Protein AF-A0A2P8WJI7-F1 (afdb_monomer_lite)

Radius of gyration: 17.78 Å; chains: 1; bounding box: 46×36×54 Å

pLDDT: mean 94.57, std 5.52, range [52.78, 98.75]

Secondary structure (DSSP, 8-state):
-----EEEE-TTHHHHHHHHHHH-SPPTT-HHHHHHHHHHHHHH-----HHHHHHHTT-EEESS--GGGTS-TT------TTGGGSEEES-GGG-B--HHHHHHHHHHHHTTSEEEEEEE-SSHHHHHHHHHHHHHH-TT-EEEEEEEGGGSPPS---HHHHHHHHTT----PPPPS--SEEEEEEEEEEE-SS-EEEEEE-S-TTSTBTTEEEE-HHHHHHHHH-TTSSS--EEEEEEEGGGHHHHHHHHHHTT-EE-----SSPPPPP-

Structure (mmCIF, N/CA/C/O backbone):
data_AF-A0A2P8WJI7-F1
#
_entry.id   AF-A0A2P8WJI7-F1
#
loop_
_atom_site.group_PDB
_atom_site.id
_atom_site.type_symbol
_atom_site.label_atom_id
_atom_site.label_alt_id
_atom_site.label_comp_id
_atom_site.label_asym_id
_atom_site.label_entity_id
_atom_site.label_seq_id
_atom_site.pdbx_PDB_ins_code
_atom_site.Cartn_x
_atom_site.Cartn_y
_atom_site.Cartn_z
_atom_site.occupancy
_atom_site.B_iso_or_equiv
_atom_site.auth_seq_id
_atom_site.auth_comp_id
_atom_site.auth_asym_id
_atom_site.auth_atom_id
_atom_site.pdbx_PDB_model_num
ATOM 1 N N . MET A 1 1 ? -21.604 1.132 28.513 1.00 60.41 1 MET A N 1
ATOM 2 C CA . MET A 1 1 ? -21.199 0.282 27.368 1.00 60.41 1 MET A CA 1
ATOM 3 C C . MET A 1 1 ? -20.195 -0.745 27.864 1.00 60.41 1 MET A C 1
ATOM 5 O O . MET A 1 1 ? -19.400 -0.395 28.726 1.00 60.41 1 MET A O 1
ATOM 9 N N . LYS A 1 2 ? -20.256 -1.997 27.393 1.00 72.31 2 LYS A N 1
ATOM 10 C CA . LYS A 1 2 ? -19.237 -3.006 27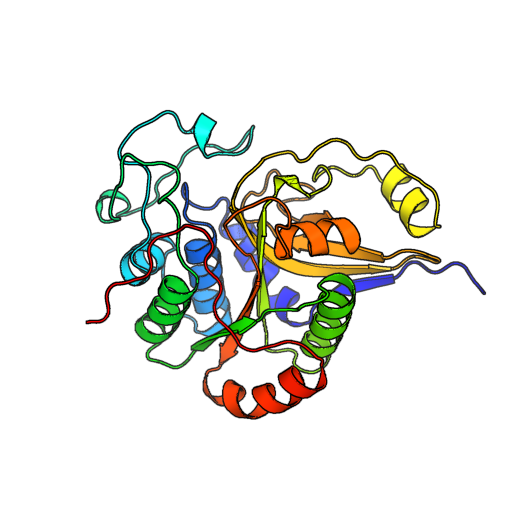.728 1.00 72.31 2 LYS A CA 1
ATOM 11 C C . LYS A 1 2 ? -17.963 -2.705 26.924 1.00 72.31 2 LYS A C 1
ATOM 13 O O . LYS A 1 2 ? -18.108 -2.389 25.744 1.00 72.31 2 LYS A O 1
ATOM 18 N N . PRO A 1 3 ? -16.758 -2.782 27.518 1.00 76.50 3 PRO A N 1
ATOM 19 C CA . PRO A 1 3 ? -15.529 -2.705 26.739 1.00 76.50 3 PRO A CA 1
ATOM 20 C C . PRO A 1 3 ? -15.528 -3.843 25.714 1.00 76.50 3 PRO A C 1
ATOM 22 O O . PRO A 1 3 ? -15.797 -4.994 26.060 1.00 76.50 3 PRO A O 1
ATOM 25 N N . SER A 1 4 ? -15.270 -3.507 24.454 1.00 86.56 4 SER A N 1
ATOM 26 C CA . SER A 1 4 ? -15.179 -4.457 23.348 1.00 86.56 4 SER A CA 1
ATOM 27 C C . SER A 1 4 ? -13.889 -4.217 22.580 1.00 86.56 4 SER A C 1
ATOM 29 O O . SER A 1 4 ? -13.512 -3.070 22.343 1.00 86.56 4 SER A O 1
ATOM 31 N N . LEU A 1 5 ? -13.245 -5.309 22.186 1.00 92.44 5 LEU A N 1
ATOM 32 C CA . LEU A 1 5 ? -12.146 -5.325 21.235 1.00 92.44 5 LEU A CA 1
ATOM 33 C C . LEU A 1 5 ? -12.626 -6.127 20.026 1.00 92.44 5 LEU A C 1
ATOM 35 O O . LEU A 1 5 ? -13.033 -7.277 20.191 1.00 92.44 5 LEU A O 1
ATOM 39 N N . ALA A 1 6 ? -12.611 -5.519 18.845 1.00 94.75 6 ALA A N 1
ATOM 40 C CA . ALA A 1 6 ? -12.999 -6.170 17.599 1.00 94.75 6 ALA A CA 1
ATOM 41 C C . ALA A 1 6 ? -11.830 -6.132 16.615 1.00 94.75 6 ALA A C 1
ATOM 43 O O . ALA A 1 6 ? -11.237 -5.077 16.396 1.00 94.75 6 ALA A O 1
ATOM 44 N N . LEU A 1 7 ? -11.502 -7.283 16.038 1.00 93.75 7 LEU A N 1
ATOM 45 C CA . LEU A 1 7 ? -10.558 -7.397 14.934 1.00 93.75 7 LEU A CA 1
ATOM 46 C C . LEU A 1 7 ? -11.358 -7.748 13.684 1.00 93.75 7 LEU A C 1
ATOM 48 O O . LEU A 1 7 ? -11.902 -8.846 13.595 1.00 93.75 7 LEU A O 1
ATOM 52 N N . ASP A 1 8 ? -11.390 -6.823 12.732 1.00 95.12 8 ASP A N 1
ATOM 53 C CA . ASP A 1 8 ? -12.011 -7.030 11.430 1.00 95.12 8 ASP A CA 1
ATOM 54 C C . ASP A 1 8 ? -10.908 -7.082 10.366 1.00 95.12 8 ASP A C 1
ATOM 56 O O . ASP A 1 8 ? -10.003 -6.244 10.357 1.00 95.12 8 ASP A O 1
ATOM 60 N N . TYR A 1 9 ? -10.991 -8.018 9.426 1.00 94.44 9 TYR A N 1
ATOM 61 C CA . TYR A 1 9 ? -10.151 -8.032 8.227 1.00 94.44 9 TYR A CA 1
ATOM 62 C C . TYR A 1 9 ? -11.005 -7.831 6.979 1.00 94.44 9 TYR A C 1
ATOM 64 O O . TYR A 1 9 ? -12.222 -8.027 6.995 1.00 94.44 9 TYR A O 1
ATOM 72 N N . LEU A 1 10 ? -10.372 -7.375 5.899 1.00 94.25 10 LEU A N 1
ATOM 73 C CA . LEU A 1 10 ? -11.052 -7.245 4.618 1.00 94.25 10 LEU A CA 1
ATOM 74 C C . LEU A 1 10 ? -11.197 -8.627 3.956 1.00 94.25 10 LEU A C 1
ATOM 76 O O . LEU A 1 10 ? -10.257 -9.422 4.026 1.00 94.25 10 LEU A O 1
ATOM 80 N N . PRO A 1 11 ? -12.336 -8.924 3.295 1.00 89.94 11 PRO A N 1
ATOM 81 C CA . PRO A 1 11 ? -12.649 -10.276 2.812 1.00 89.94 11 PRO A CA 1
ATOM 82 C C . PRO A 1 11 ? -11.581 -10.904 1.908 1.00 89.94 11 PRO A C 1
ATOM 84 O O . PRO A 1 11 ? -11.332 -12.103 1.958 1.00 89.94 11 PRO A O 1
ATOM 87 N N . PHE A 1 12 ? -10.900 -10.086 1.106 1.00 89.88 12 PHE A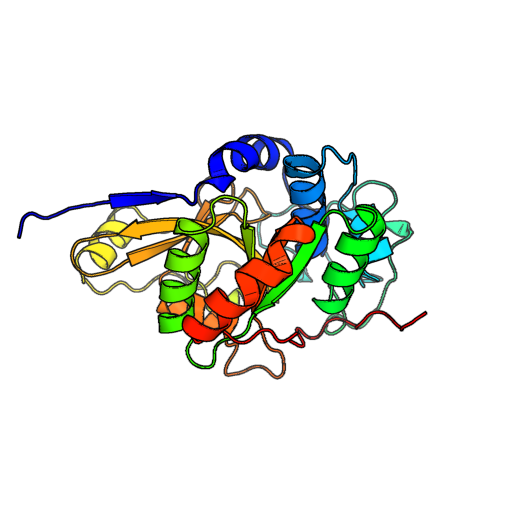 N 1
ATOM 88 C CA . PHE A 1 12 ? -9.865 -10.532 0.177 1.00 89.88 12 PHE A CA 1
ATOM 89 C C . PHE A 1 12 ? -8.634 -11.152 0.874 1.00 89.88 12 PHE A C 1
ATOM 91 O O . PHE A 1 12 ? -7.823 -11.826 0.229 1.00 89.88 12 PHE A O 1
ATOM 98 N N . LEU A 1 13 ? -8.440 -10.881 2.173 1.00 91.19 13 LEU A N 1
ATOM 99 C CA . LEU A 1 13 ? -7.219 -11.235 2.893 1.00 91.19 13 LEU A CA 1
ATOM 100 C C . LEU A 1 13 ? -7.039 -12.752 3.011 1.00 91.19 13 LEU A C 1
ATOM 102 O O . LEU A 1 13 ? -5.904 -13.223 2.974 1.00 91.19 13 LEU A O 1
ATOM 106 N N . GLU A 1 14 ? -8.131 -13.517 3.087 1.00 87.12 14 GLU A N 1
ATOM 107 C CA . GLU A 1 14 ? -8.097 -14.982 3.201 1.00 87.12 14 GLU A CA 1
ATOM 108 C C . GLU A 1 14 ? -7.331 -15.634 2.042 1.00 87.12 14 GLU A C 1
ATOM 110 O O . GLU A 1 14 ? -6.492 -16.512 2.252 1.00 87.12 14 GLU A O 1
ATOM 115 N N . SER A 1 15 ? -7.556 -15.147 0.821 1.00 86.69 15 SER A N 1
ATOM 116 C CA . SER A 1 15 ? -6.879 -15.633 -0.385 1.00 86.69 15 SER A CA 1
ATOM 117 C C . SER A 1 15 ? -5.436 -15.138 -0.488 1.00 86.69 15 SER A C 1
ATOM 119 O O . SER A 1 15 ? -4.574 -15.816 -1.051 1.00 86.69 15 SER A O 1
ATOM 121 N N . LEU A 1 16 ? -5.155 -13.945 0.041 1.00 91.56 16 LEU A N 1
ATOM 122 C CA . LEU A 1 16 ? -3.882 -13.262 -0.166 1.00 91.56 16 LEU A CA 1
ATOM 123 C C . LEU A 1 16 ? -2.822 -13.627 0.878 1.00 91.56 16 LEU A C 1
ATOM 125 O O . LEU A 1 16 ? -1.645 -13.744 0.538 1.00 91.56 16 LEU A O 1
ATOM 129 N N . LEU A 1 17 ? -3.218 -13.841 2.134 1.00 91.12 17 LEU A N 1
ATOM 130 C CA . LEU A 1 17 ? -2.287 -14.045 3.245 1.00 91.12 17 LEU A CA 1
ATOM 131 C C . LEU A 1 17 ? -1.359 -15.262 3.047 1.00 91.12 17 LEU A C 1
ATOM 133 O O . LEU A 1 17 ? -0.151 -15.113 3.245 1.00 91.12 17 LEU A O 1
ATOM 137 N N . PRO A 1 18 ? -1.833 -16.440 2.581 1.00 91.12 18 PRO A N 1
ATOM 138 C CA . PRO A 1 18 ? -0.942 -17.571 2.326 1.00 91.12 18 PRO A CA 1
ATOM 139 C C . PRO A 1 18 ? 0.048 -17.302 1.185 1.00 91.12 18 PRO A C 1
ATOM 141 O O . PRO A 1 18 ? 1.163 -17.823 1.203 1.00 91.12 18 PRO A O 1
ATOM 144 N N . LEU A 1 19 ? -0.354 -16.521 0.176 1.00 91.69 19 LEU A N 1
ATOM 145 C CA . LEU A 1 19 ? 0.516 -16.143 -0.939 1.00 91.69 19 LEU A CA 1
ATOM 146 C C . LEU A 1 19 ? 1.593 -15.165 -0.480 1.00 91.69 19 LEU A C 1
ATOM 148 O O . LEU A 1 19 ? 2.761 -15.368 -0.802 1.00 91.69 19 LEU A O 1
ATOM 152 N N . HIS A 1 20 ? 1.211 -14.161 0.309 1.00 93.81 20 HIS A N 1
ATOM 153 C CA . HIS A 1 20 ? 2.133 -13.197 0.901 1.00 93.81 20 HIS A CA 1
ATOM 154 C C . HIS A 1 20 ? 3.172 -13.880 1.795 1.00 93.81 20 HIS A C 1
ATOM 156 O O . HIS A 1 20 ? 4.370 -13.708 1.575 1.00 93.81 20 HIS A O 1
ATOM 162 N N . ALA A 1 21 ? 2.731 -14.759 2.698 1.00 91.75 21 ALA A N 1
ATOM 163 C CA . ALA A 1 21 ? 3.621 -15.493 3.595 1.00 91.75 21 ALA A CA 1
ATOM 164 C C . ALA A 1 21 ? 4.665 -16.350 2.852 1.00 91.75 21 ALA A C 1
ATOM 166 O O . ALA A 1 21 ? 5.779 -16.523 3.341 1.00 91.75 21 ALA A O 1
ATOM 167 N N . ARG A 1 22 ? 4.327 -16.880 1.666 1.00 92.31 22 ARG A N 1
ATOM 168 C CA . ARG A 1 22 ? 5.253 -17.661 0.825 1.00 92.31 22 ARG A CA 1
ATOM 169 C C . ARG A 1 22 ? 6.122 -16.810 -0.096 1.00 92.31 22 ARG A C 1
ATOM 171 O O . ARG A 1 22 ? 7.193 -17.263 -0.486 1.00 92.31 22 ARG A O 1
ATOM 178 N N . ALA A 1 23 ? 5.647 -15.633 -0.499 1.00 90.31 23 ALA A N 1
ATOM 179 C CA . ALA A 1 23 ? 6.335 -14.780 -1.463 1.00 90.31 23 ALA A CA 1
ATOM 180 C C . ALA A 1 23 ? 7.618 -14.157 -0.889 1.00 90.31 23 ALA A C 1
ATOM 182 O O . ALA A 1 23 ? 8.552 -13.907 -1.647 1.00 90.31 23 ALA A O 1
ATOM 183 N N . GLY A 1 24 ? 7.685 -13.984 0.435 1.00 91.25 24 GLY A N 1
ATOM 184 C CA . GLY A 1 24 ? 8.861 -13.462 1.120 1.00 91.25 24 GLY A CA 1
ATOM 185 C C . GLY A 1 24 ? 9.013 -11.951 0.954 1.00 91.25 24 GLY A C 1
ATOM 186 O O . GLY A 1 24 ? 8.029 -11.220 0.887 1.00 91.25 24 GLY A O 1
ATOM 187 N N . GLN A 1 25 ? 10.257 -11.480 0.948 1.00 94.81 25 GLN A N 1
ATOM 188 C CA . GLN A 1 25 ? 10.564 -10.063 0.775 1.00 94.81 25 GLN A CA 1
ATOM 189 C C . GLN A 1 25 ? 10.406 -9.643 -0.697 1.00 94.81 25 GLN A C 1
ATOM 191 O O . GLN A 1 25 ? 10.656 -10.427 -1.615 1.00 94.81 25 GLN A O 1
ATOM 196 N N . GLN A 1 26 ? 10.003 -8.393 -0.929 1.00 95.25 26 GLN A N 1
ATOM 197 C CA . GLN A 1 26 ? 10.100 -7.780 -2.254 1.00 95.25 26 GLN A CA 1
ATOM 198 C C . GLN A 1 26 ? 11.550 -7.614 -2.728 1.00 95.25 26 GLN A C 1
ATOM 200 O O . GLN A 1 26 ? 12.420 -7.315 -1.903 1.00 95.25 26 GLN A O 1
ATOM 205 N N . PRO A 1 27 ? 11.799 -7.674 -4.051 1.00 96.44 27 PRO A N 1
ATOM 206 C CA . PRO A 1 27 ? 13.042 -7.161 -4.602 1.00 96.44 27 PRO A CA 1
ATOM 207 C C . PRO A 1 27 ? 13.206 -5.665 -4.330 1.00 96.44 27 PRO A C 1
ATOM 209 O O . PRO A 1 27 ? 12.217 -4.934 -4.198 1.00 96.44 27 PRO A O 1
ATOM 212 N N . ASP A 1 28 ? 14.457 -5.225 -4.261 1.00 95.56 28 ASP A N 1
ATOM 213 C CA . ASP A 1 28 ? 14.826 -3.841 -3.969 1.00 95.56 28 ASP A CA 1
ATOM 214 C C . ASP A 1 28 ? 14.045 -2.856 -4.857 1.00 95.56 28 ASP A C 1
ATOM 216 O O . ASP A 1 28 ? 13.968 -3.023 -6.069 1.00 95.56 28 ASP A O 1
ATOM 220 N N . ASN A 1 29 ? 13.469 -1.809 -4.256 1.00 95.44 29 ASN A N 1
ATOM 221 C CA . ASN A 1 29 ? 12.722 -0.741 -4.945 1.00 95.44 29 ASN A CA 1
ATOM 222 C C . ASN A 1 29 ? 11.436 -1.170 -5.692 1.00 95.44 29 ASN A C 1
ATOM 224 O O . ASN A 1 29 ? 10.851 -0.352 -6.402 1.00 95.44 29 ASN A O 1
ATOM 228 N N . LEU A 1 30 ? 10.942 -2.407 -5.521 1.00 97.56 30 LEU A N 1
ATOM 229 C CA . LEU A 1 30 ? 9.803 -2.939 -6.289 1.00 97.56 30 LEU A CA 1
ATOM 230 C C . LEU A 1 30 ? 8.491 -3.107 -5.492 1.00 97.56 30 LEU A C 1
ATOM 232 O O . LEU A 1 30 ? 7.742 -4.042 -5.762 1.00 97.56 30 LEU A O 1
ATOM 236 N N . CYS A 1 31 ? 8.144 -2.218 -4.554 1.00 97.69 31 CYS A N 1
ATOM 237 C CA . CYS A 1 31 ? 6.938 -2.389 -3.716 1.00 97.69 31 CYS A CA 1
ATOM 238 C C . CYS A 1 31 ? 5.605 -2.382 -4.456 1.00 97.69 31 CYS A C 1
ATOM 240 O O . CYS A 1 31 ? 4.787 -3.286 -4.267 1.00 97.69 31 CYS A O 1
ATOM 242 N N . GLY A 1 32 ? 5.390 -1.412 -5.342 1.00 98.19 32 GLY A N 1
ATOM 243 C CA . GLY A 1 32 ? 4.219 -1.392 -6.220 1.00 98.19 32 GLY A CA 1
ATOM 244 C C . GLY A 1 32 ? 4.158 -2.630 -7.127 1.00 98.19 32 GLY A C 1
ATOM 245 O O . GLY A 1 32 ? 3.168 -3.369 -7.078 1.00 98.19 32 GLY A O 1
ATOM 246 N N . PRO A 1 33 ? 5.223 -2.914 -7.906 1.00 98.56 33 PRO A N 1
ATOM 247 C CA . PRO A 1 33 ? 5.276 -4.089 -8.771 1.00 98.56 33 PRO A CA 1
ATOM 248 C C . PRO A 1 33 ? 5.097 -5.425 -8.039 1.00 98.56 33 PRO A C 1
ATOM 250 O O . PRO A 1 33 ? 4.420 -6.320 -8.546 1.00 98.56 33 PRO A O 1
ATOM 253 N N . TYR A 1 34 ? 5.646 -5.560 -6.829 1.00 98.06 34 TYR A N 1
ATOM 254 C CA . TYR A 1 34 ? 5.481 -6.739 -5.979 1.00 98.06 34 TYR A CA 1
ATOM 255 C C . TYR A 1 34 ? 4.013 -6.989 -5.630 1.00 98.06 34 TYR A C 1
ATOM 257 O O . TYR A 1 34 ? 3.522 -8.109 -5.810 1.00 98.06 34 TYR A O 1
ATOM 265 N N . TRP A 1 35 ? 3.292 -5.952 -5.188 1.00 98.38 35 TRP A N 1
ATOM 266 C CA . TRP A 1 35 ? 1.870 -6.073 -4.877 1.00 98.38 35 TRP A CA 1
ATOM 267 C C . TRP A 1 35 ? 1.037 -6.412 -6.106 1.00 98.38 35 TRP A C 1
ATOM 269 O O . TRP A 1 35 ? 0.244 -7.349 -6.055 1.00 98.38 35 TRP A O 1
ATOM 279 N N . VAL A 1 36 ? 1.249 -5.726 -7.229 1.00 98.44 36 VAL A N 1
ATOM 280 C CA . VAL A 1 36 ? 0.525 -6.023 -8.475 1.00 98.44 36 VAL A CA 1
ATOM 281 C C . VAL A 1 36 ? 0.788 -7.459 -8.936 1.00 98.44 36 VAL A C 1
ATOM 283 O O . VAL A 1 36 ? -0.160 -8.184 -9.231 1.00 98.44 36 VAL A O 1
ATOM 286 N N . ALA A 1 37 ? 2.040 -7.927 -8.913 1.00 97.75 37 ALA A N 1
ATOM 287 C CA . ALA A 1 37 ? 2.369 -9.312 -9.250 1.00 97.75 37 ALA A CA 1
ATOM 288 C C . ALA A 1 37 ? 1.687 -10.320 -8.310 1.00 97.75 37 ALA A C 1
ATOM 290 O O . ALA A 1 37 ? 1.282 -11.407 -8.726 1.00 97.75 37 ALA A O 1
ATOM 291 N N . MET A 1 38 ? 1.563 -9.995 -7.021 1.00 96.88 38 MET A N 1
ATOM 292 C CA . MET A 1 38 ? 0.850 -10.834 -6.058 1.00 96.88 38 MET A CA 1
ATOM 293 C C . MET A 1 38 ? -0.655 -10.878 -6.331 1.00 96.88 38 MET A C 1
ATOM 295 O O . MET A 1 38 ? -1.241 -11.956 -6.294 1.00 96.88 38 MET A O 1
ATOM 299 N N . LEU A 1 39 ? -1.269 -9.739 -6.649 1.00 97.44 39 LEU A N 1
ATOM 300 C CA . LEU A 1 39 ? -2.700 -9.648 -6.932 1.00 97.44 39 LEU A CA 1
ATOM 301 C C . LEU A 1 39 ? -3.068 -10.341 -8.247 1.00 97.44 39 LEU A C 1
ATOM 303 O O . LEU A 1 39 ? -4.034 -11.099 -8.288 1.00 97.44 39 LEU A O 1
ATOM 307 N N . LEU A 1 40 ? -2.260 -10.179 -9.295 1.00 97.00 40 LEU A N 1
ATOM 308 C CA . LEU A 1 40 ? -2.447 -10.892 -10.561 1.00 97.00 40 LEU A CA 1
ATOM 309 C C . LEU A 1 40 ? -2.291 -12.414 -10.403 1.00 97.00 40 LEU A C 1
ATOM 311 O O . LEU A 1 40 ? -3.037 -13.172 -11.024 1.00 97.00 40 LEU A O 1
ATOM 315 N N . ARG A 1 41 ? -1.392 -12.875 -9.523 1.00 95.06 41 ARG A N 1
ATOM 316 C CA . ARG A 1 41 ? -1.304 -14.295 -9.139 1.00 95.06 41 ARG A CA 1
ATOM 317 C C . ARG A 1 41 ? -2.541 -14.757 -8.373 1.00 95.06 41 ARG A C 1
ATOM 319 O O . ARG A 1 41 ? -3.108 -15.790 -8.712 1.00 95.06 41 ARG A O 1
ATOM 326 N N . ALA A 1 42 ? -2.948 -14.001 -7.355 1.00 94.31 42 ALA A N 1
ATOM 327 C CA . ALA A 1 42 ? -4.037 -14.370 -6.455 1.00 94.31 42 ALA A CA 1
ATOM 328 C C . ALA A 1 42 ? -5.402 -14.419 -7.155 1.00 94.31 42 ALA A C 1
ATOM 330 O O . ALA A 1 42 ? -6.174 -15.343 -6.919 1.00 94.31 42 ALA A O 1
ATOM 331 N N . TYR A 1 43 ? -5.686 -13.440 -8.016 1.00 94.50 43 TYR A N 1
ATOM 332 C CA . TYR A 1 43 ? -7.006 -13.259 -8.625 1.00 94.50 43 TYR A CA 1
ATOM 333 C C . TYR A 1 43 ? -7.059 -13.654 -10.098 1.00 94.50 43 TYR A C 1
ATOM 335 O O . TYR A 1 43 ? -8.101 -14.098 -10.569 1.00 94.50 43 TYR A O 1
ATOM 343 N N . GLY A 1 44 ? -5.952 -13.509 -10.829 1.00 92.81 44 GLY A N 1
ATOM 344 C CA . GLY A 1 44 ? -5.882 -13.843 -12.253 1.00 92.81 44 GLY A CA 1
ATOM 345 C C . GLY A 1 44 ? -5.262 -15.206 -12.555 1.00 92.81 44 GLY A C 1
ATOM 346 O O . GLY A 1 44 ? -5.275 -15.628 -13.708 1.00 92.81 44 GLY A O 1
ATOM 347 N N . GLY A 1 45 ? -4.669 -15.883 -11.563 1.00 93.56 45 GLY A N 1
ATOM 348 C CA . GLY A 1 45 ? -3.889 -17.103 -11.796 1.00 93.56 45 GLY A CA 1
ATOM 349 C C . GLY A 1 45 ? -2.666 -16.880 -12.697 1.00 93.56 45 GLY A C 1
ATOM 350 O O . GLY A 1 45 ? -2.129 -17.834 -13.259 1.00 93.56 45 GLY A O 1
ATOM 351 N N . LEU A 1 46 ? -2.232 -15.626 -12.866 1.00 94.50 46 LEU A N 1
ATOM 352 C CA . LEU A 1 46 ? -1.153 -15.254 -13.776 1.00 94.50 46 LEU A CA 1
ATOM 353 C C . LEU A 1 46 ? 0.196 -15.455 -13.094 1.00 94.50 46 LEU A C 1
ATOM 355 O O . LEU A 1 46 ? 0.451 -14.861 -12.052 1.00 94.50 46 LEU A O 1
ATOM 359 N N . SER A 1 47 ? 1.092 -16.238 -13.692 1.00 93.06 47 SER A N 1
ATOM 360 C CA . SER A 1 47 ? 2.452 -16.429 -13.178 1.00 93.06 47 SER A CA 1
ATOM 361 C C . SER A 1 47 ? 3.368 -15.270 -13.585 1.00 93.06 47 SER A C 1
ATOM 363 O O . SER A 1 47 ? 4.249 -15.447 -14.419 1.00 93.06 47 SER A O 1
ATOM 365 N N . VAL A 1 48 ? 3.142 -14.093 -12.997 1.00 95.06 48 VAL A N 1
ATOM 366 C CA . VAL A 1 48 ? 3.953 -12.884 -13.211 1.00 95.06 48 VAL A CA 1
ATOM 367 C C . VAL A 1 48 ? 4.833 -12.577 -11.997 1.00 95.06 48 VAL A C 1
ATOM 369 O O . VAL A 1 48 ? 4.411 -12.712 -10.844 1.00 95.06 48 VAL A O 1
ATOM 372 N N . SER A 1 49 ? 6.070 -12.163 -12.249 1.00 96.00 49 SER A N 1
ATOM 373 C CA . SER A 1 49 ? 7.030 -11.714 -11.239 1.00 96.00 49 SER A CA 1
ATOM 374 C C . SER A 1 49 ? 6.959 -10.202 -11.003 1.00 96.00 49 SER A C 1
ATOM 376 O O . SER A 1 49 ? 6.479 -9.440 -11.842 1.00 96.00 49 SER A O 1
ATOM 378 N N . ALA A 1 50 ? 7.485 -9.744 -9.862 1.00 97.50 50 ALA A N 1
ATOM 379 C CA . ALA A 1 50 ? 7.600 -8.313 -9.567 1.00 97.50 50 ALA A CA 1
ATOM 380 C C . ALA A 1 50 ? 8.472 -7.576 -10.600 1.00 97.50 50 ALA A C 1
ATOM 382 O O . ALA A 1 50 ? 8.181 -6.435 -10.935 1.00 97.50 50 ALA A O 1
ATOM 383 N N . VAL A 1 51 ? 9.506 -8.236 -11.136 1.00 97.75 51 VAL A N 1
ATOM 384 C CA . VAL A 1 51 ? 10.389 -7.665 -12.165 1.00 97.75 51 VAL A CA 1
ATOM 385 C C . VAL A 1 51 ? 9.658 -7.503 -13.498 1.00 97.75 51 VAL A C 1
ATOM 387 O O . VAL A 1 51 ? 9.784 -6.463 -14.134 1.00 97.75 51 VAL A O 1
ATOM 390 N N . GLU A 1 52 ? 8.838 -8.474 -13.910 1.00 97.75 52 GLU A N 1
ATOM 391 C CA . GLU A 1 52 ? 8.021 -8.340 -15.127 1.00 97.75 52 GLU A CA 1
ATOM 392 C C . GLU A 1 52 ? 7.017 -7.191 -15.017 1.00 97.75 52 GLU A C 1
ATOM 394 O O . GLU A 1 52 ? 6.854 -6.424 -15.966 1.00 97.75 52 GLU A O 1
ATOM 399 N N . VAL A 1 53 ? 6.390 -7.028 -13.846 1.00 98.31 53 VAL A N 1
ATOM 400 C CA . VAL A 1 53 ? 5.533 -5.866 -13.584 1.00 98.31 53 VAL A CA 1
ATOM 401 C C . VAL A 1 53 ? 6.340 -4.572 -13.615 1.00 98.31 53 VAL A C 1
ATOM 403 O O . VAL A 1 53 ? 5.881 -3.602 -14.206 1.00 98.31 53 VAL A O 1
ATOM 406 N N . ALA A 1 54 ? 7.538 -4.552 -13.032 1.00 98.25 54 ALA A N 1
ATOM 407 C CA . ALA A 1 54 ? 8.386 -3.366 -12.997 1.00 98.25 54 ALA A CA 1
ATOM 408 C C . ALA A 1 54 ? 8.800 -2.906 -14.404 1.00 98.25 54 ALA A C 1
ATOM 410 O O . ALA A 1 54 ? 8.715 -1.724 -14.723 1.00 98.25 54 ALA A O 1
ATOM 411 N N . ILE A 1 55 ? 9.167 -3.848 -15.278 1.00 97.50 55 ILE A N 1
ATOM 412 C CA . ILE A 1 55 ? 9.468 -3.566 -16.688 1.00 97.50 55 ILE A CA 1
ATOM 413 C C . ILE A 1 55 ? 8.231 -2.994 -17.392 1.00 97.50 55 ILE A C 1
ATOM 415 O O . ILE A 1 55 ? 8.325 -1.969 -18.060 1.00 97.50 55 ILE A O 1
ATOM 419 N N . ALA A 1 56 ? 7.063 -3.622 -17.223 1.00 97.25 56 ALA A N 1
ATOM 420 C CA . ALA A 1 56 ? 5.819 -3.157 -17.840 1.00 97.25 56 ALA A CA 1
ATOM 421 C C . ALA A 1 56 ? 5.339 -1.799 -17.294 1.00 97.25 56 ALA A C 1
ATOM 423 O O . ALA A 1 56 ? 4.636 -1.071 -17.991 1.00 97.25 56 ALA A O 1
ATOM 424 N N . ALA A 1 57 ? 5.713 -1.464 -16.057 1.00 97.75 57 ALA A N 1
ATOM 425 C CA . ALA A 1 57 ? 5.366 -0.215 -15.390 1.00 97.75 57 ALA A CA 1
ATOM 426 C C . ALA A 1 57 ? 6.387 0.906 -15.627 1.00 97.75 57 ALA A C 1
ATOM 428 O O . ALA A 1 57 ? 6.209 1.997 -15.089 1.00 97.75 57 ALA A O 1
ATOM 429 N N . SER A 1 58 ? 7.453 0.646 -16.394 1.00 96.88 58 SER A N 1
ATOM 430 C CA . SER A 1 58 ? 8.584 1.566 -16.562 1.00 96.88 58 SER A CA 1
ATOM 431 C C . SER A 1 58 ? 9.195 2.008 -15.225 1.00 96.88 58 SER A C 1
ATOM 433 O O . SER A 1 58 ? 9.576 3.165 -15.057 1.00 96.88 58 SER A O 1
ATOM 435 N N . THR A 1 59 ? 9.274 1.089 -14.257 1.00 97.38 59 THR A N 1
ATOM 436 C CA . THR A 1 59 ? 9.919 1.323 -12.961 1.00 97.38 59 THR A CA 1
ATOM 437 C C . THR A 1 59 ? 11.367 1.765 -13.150 1.00 97.38 59 THR A C 1
ATOM 439 O O . THR A 1 59 ? 12.082 1.239 -14.006 1.00 97.38 59 THR A O 1
ATOM 442 N N . MET A 1 60 ? 11.807 2.689 -12.298 1.00 96.62 60 MET A N 1
ATOM 443 C CA . MET A 1 60 ? 13.187 3.148 -12.236 1.00 96.62 60 MET A CA 1
ATOM 444 C C . MET A 1 60 ? 13.862 2.642 -10.959 1.00 96.62 60 MET A C 1
ATOM 446 O O . MET A 1 60 ? 13.311 2.781 -9.865 1.00 96.62 60 MET A O 1
ATOM 450 N N . VAL A 1 61 ? 15.055 2.060 -11.077 1.00 95.81 61 VAL A N 1
ATOM 451 C CA . VAL A 1 61 ? 15.834 1.552 -9.932 1.00 95.81 61 VAL A CA 1
ATOM 452 C C . VAL A 1 61 ? 17.209 2.224 -9.853 1.00 95.81 61 VAL A C 1
ATOM 454 O O . VAL A 1 61 ? 17.673 2.771 -10.856 1.00 95.81 61 VAL A O 1
ATOM 457 N N . PRO A 1 62 ? 17.876 2.233 -8.682 1.00 93.19 62 PRO A N 1
ATOM 458 C CA . PRO A 1 62 ? 19.194 2.843 -8.571 1.00 93.19 62 PRO A CA 1
ATOM 459 C C . PRO A 1 62 ? 20.166 2.197 -9.560 1.00 93.19 62 PRO A C 1
ATOM 461 O O . PRO A 1 62 ? 20.255 0.969 -9.636 1.00 93.19 62 PRO A O 1
ATOM 464 N N . ARG A 1 63 ? 20.927 3.016 -10.293 1.00 88.31 63 ARG A N 1
ATOM 465 C CA . ARG A 1 63 ? 22.034 2.514 -11.125 1.00 88.31 63 ARG A CA 1
ATOM 466 C C . ARG A 1 63 ? 23.147 1.901 -10.278 1.00 88.31 63 ARG A C 1
ATOM 468 O O . ARG A 1 63 ? 23.714 0.874 -10.634 1.00 88.31 63 ARG A O 1
ATOM 475 N N . GLU A 1 64 ? 23.470 2.571 -9.182 1.00 86.25 64 GLU A N 1
ATOM 476 C CA . GLU A 1 64 ? 24.526 2.213 -8.246 1.00 86.25 64 GLU A CA 1
ATOM 477 C C . GLU A 1 64 ? 24.189 2.759 -6.853 1.00 86.25 64 GLU A C 1
ATOM 479 O O . GLU A 1 64 ? 23.277 3.570 -6.694 1.00 86.25 64 GLU A O 1
ATOM 484 N N . GLY A 1 65 ? 24.919 2.304 -5.836 1.00 85.00 65 GLY A N 1
ATOM 485 C CA . GLY A 1 65 ? 24.779 2.785 -4.464 1.00 85.00 65 GLY A CA 1
ATOM 486 C C . GLY A 1 65 ? 24.759 1.662 -3.435 1.00 85.00 65 GLY A C 1
ATOM 487 O O . GLY A 1 65 ? 24.845 0.478 -3.761 1.00 85.00 65 GLY A O 1
ATOM 488 N N . ASN A 1 66 ? 24.672 2.048 -2.165 1.00 87.25 66 ASN A N 1
ATOM 489 C CA . ASN A 1 66 ? 24.582 1.107 -1.058 1.00 87.25 66 ASN A CA 1
ATOM 490 C C . ASN A 1 66 ? 23.103 0.813 -0.754 1.00 87.25 66 ASN A C 1
ATOM 492 O O . ASN A 1 66 ? 22.391 1.761 -0.422 1.00 87.25 66 ASN A O 1
ATOM 496 N N . PRO A 1 67 ? 22.654 -0.459 -0.760 1.00 89.19 67 PRO A N 1
ATOM 497 C CA . PRO A 1 67 ? 21.278 -0.815 -0.425 1.00 89.19 67 PRO A CA 1
ATOM 498 C C . PRO A 1 67 ? 20.760 -0.276 0.905 1.00 89.19 67 PRO A C 1
ATOM 500 O O . PRO A 1 67 ? 19.568 -0.034 1.039 1.00 89.19 67 PRO A O 1
ATOM 503 N N . VAL A 1 68 ? 21.641 0.009 1.866 1.00 87.62 68 VAL A N 1
ATOM 504 C CA . VAL A 1 68 ? 21.279 0.683 3.125 1.00 87.62 68 VAL A CA 1
ATOM 505 C C . VAL A 1 68 ? 20.599 2.048 2.899 1.00 87.62 68 VAL A C 1
ATOM 507 O O . VAL A 1 68 ? 19.877 2.515 3.773 1.00 87.62 68 VAL A O 1
ATOM 510 N N . ALA A 1 69 ? 20.787 2.687 1.740 1.00 87.00 69 ALA A N 1
ATOM 511 C CA . ALA A 1 69 ? 20.149 3.959 1.399 1.00 87.00 69 ALA A CA 1
ATOM 512 C C . ALA A 1 69 ? 18.663 3.830 1.004 1.00 87.00 69 ALA A C 1
ATOM 514 O O . ALA A 1 69 ? 17.919 4.795 1.151 1.00 87.00 69 ALA A O 1
ATOM 515 N N . TRP A 1 70 ? 18.218 2.664 0.522 1.00 89.69 70 TRP A N 1
ATOM 516 C CA . TRP A 1 70 ? 16.842 2.437 0.038 1.00 89.69 70 TRP A CA 1
ATOM 517 C C . TRP A 1 70 ? 16.182 1.183 0.617 1.00 89.69 70 TRP A C 1
ATOM 519 O O . TRP A 1 70 ? 15.090 0.807 0.197 1.00 89.69 70 TRP A O 1
ATOM 529 N N . LEU A 1 71 ? 16.828 0.507 1.560 1.00 93.38 71 LEU A N 1
ATOM 530 C CA . LEU A 1 71 ? 16.251 -0.614 2.285 1.00 93.38 71 LEU A CA 1
ATOM 531 C C . LEU A 1 71 ? 16.042 -0.231 3.747 1.00 93.38 71 LEU A C 1
ATOM 533 O O . LEU A 1 71 ? 16.885 0.453 4.334 1.00 93.38 71 LEU A O 1
ATOM 537 N N . PRO A 1 72 ? 14.951 -0.697 4.370 1.00 93.94 72 PRO A N 1
ATOM 538 C CA . PRO A 1 72 ? 14.803 -0.569 5.808 1.00 93.94 72 PRO A CA 1
ATOM 539 C C . PRO A 1 72 ? 15.866 -1.391 6.547 1.00 93.94 72 PRO A C 1
ATOM 541 O O . PRO A 1 72 ? 16.393 -2.389 6.041 1.00 93.94 72 PRO A O 1
ATOM 544 N N . LEU A 1 73 ? 16.173 -0.982 7.779 1.00 91.06 73 LEU A N 1
ATOM 545 C CA . LEU A 1 73 ? 17.147 -1.675 8.615 1.00 91.06 73 LEU A CA 1
ATOM 546 C C . LEU A 1 73 ? 16.726 -3.137 8.839 1.00 91.06 73 LEU A C 1
ATOM 548 O O . LEU A 1 73 ? 15.643 -3.410 9.342 1.00 91.06 73 LEU A O 1
ATOM 552 N N . GLY A 1 74 ? 17.610 -4.078 8.502 1.00 90.25 74 GLY A N 1
ATOM 553 C CA . GLY A 1 74 ? 17.361 -5.516 8.650 1.00 90.25 74 GLY A CA 1
ATOM 554 C C . GLY A 1 74 ? 16.846 -6.208 7.383 1.00 90.25 74 GLY A C 1
ATOM 555 O O . GLY A 1 74 ? 16.913 -7.438 7.312 1.00 90.25 74 GLY A O 1
ATOM 556 N N . ALA A 1 75 ? 16.420 -5.461 6.357 1.00 94.12 75 ALA A N 1
ATOM 557 C CA . ALA A 1 75 ? 16.182 -6.034 5.035 1.00 94.12 75 ALA A CA 1
ATOM 558 C C . ALA A 1 75 ? 17.495 -6.472 4.376 1.00 94.12 75 ALA A C 1
ATOM 560 O O . ALA A 1 75 ? 18.562 -5.887 4.581 1.00 94.12 75 ALA A O 1
ATOM 561 N N . ARG A 1 76 ? 17.409 -7.523 3.559 1.00 92.38 76 ARG A N 1
ATOM 562 C CA . ARG A 1 76 ? 18.533 -7.999 2.748 1.00 92.38 76 ARG A CA 1
ATOM 563 C C . ARG A 1 76 ? 18.301 -7.587 1.311 1.00 92.38 76 ARG A C 1
ATOM 565 O O . ARG A 1 76 ? 17.223 -7.847 0.788 1.00 92.38 76 ARG A O 1
ATOM 572 N N . SER A 1 77 ? 19.311 -7.000 0.681 1.00 93.88 77 SER A N 1
ATOM 573 C CA . SER A 1 77 ? 19.222 -6.680 -0.740 1.00 93.88 77 SER A CA 1
ATOM 574 C C . SER A 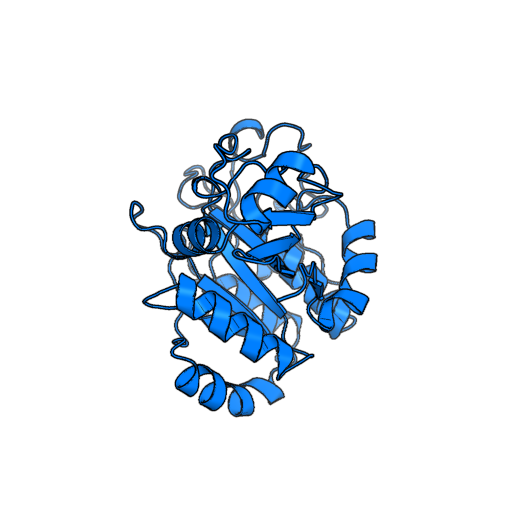1 77 ? 19.006 -7.947 -1.556 1.00 93.88 77 SER A C 1
ATOM 576 O O . SER A 1 77 ? 19.716 -8.943 -1.373 1.00 93.88 77 SER A O 1
ATOM 578 N N . HIS A 1 78 ? 18.020 -7.916 -2.445 1.00 92.50 78 HIS A N 1
ATOM 579 C CA . HIS A 1 78 ? 17.873 -8.919 -3.483 1.00 92.50 78 HIS A CA 1
ATOM 580 C C . HIS A 1 78 ? 17.198 -8.328 -4.716 1.00 92.50 78 HIS A C 1
ATOM 582 O O . HIS A 1 78 ? 16.208 -7.610 -4.641 1.00 92.50 78 HIS A O 1
ATOM 588 N N . LEU A 1 79 ? 17.719 -8.687 -5.884 1.00 88.88 79 LEU A N 1
ATOM 589 C CA . LEU A 1 79 ? 17.281 -8.106 -7.151 1.00 88.88 79 LEU A CA 1
ATOM 590 C C . LEU A 1 79 ? 16.245 -9.004 -7.857 1.00 88.88 79 LEU A C 1
ATOM 592 O O . LEU A 1 79 ? 15.380 -8.537 -8.580 1.00 88.88 79 LEU A O 1
ATOM 596 N N . GLY A 1 80 ? 16.219 -10.305 -7.565 1.00 84.88 80 GLY A N 1
ATOM 597 C CA . GLY A 1 80 ? 15.341 -11.243 -8.271 1.00 84.88 80 GLY A CA 1
ATOM 598 C C . GLY A 1 80 ? 15.764 -11.475 -9.735 1.00 84.88 80 GLY A C 1
ATOM 599 O O . GLY A 1 80 ? 16.743 -10.893 -10.206 1.00 84.88 80 GLY A O 1
ATOM 600 N N . PRO A 1 81 ? 15.085 -12.380 -10.461 1.00 85.50 81 PRO A N 1
ATOM 601 C CA . PRO A 1 81 ? 15.455 -12.720 -11.836 1.00 85.50 81 PRO A CA 1
ATOM 602 C C . PRO A 1 81 ? 15.200 -11.565 -12.810 1.00 85.50 81 PRO A C 1
ATOM 604 O O . PRO A 1 81 ? 14.153 -10.932 -12.733 1.00 85.50 81 PRO A O 1
ATOM 607 N N . HIS A 1 82 ? 16.110 -11.356 -13.767 1.00 91.12 82 HIS A N 1
ATOM 608 C CA . HIS A 1 82 ? 15.989 -10.368 -14.854 1.00 91.12 82 HIS A CA 1
ATOM 609 C C . HIS A 1 82 ? 15.939 -8.893 -14.426 1.00 91.12 82 HIS A C 1
ATOM 611 O O . HIS A 1 82 ? 15.539 -8.034 -15.212 1.00 91.12 82 HIS A O 1
ATOM 617 N N . TYR A 1 83 ? 16.326 -8.588 -13.188 1.00 93.81 83 TYR A N 1
ATOM 618 C CA . TYR A 1 83 ? 16.321 -7.224 -12.655 1.00 93.81 83 TYR A CA 1
ATOM 619 C C . TYR A 1 83 ? 17.223 -6.265 -13.440 1.00 93.81 83 TYR A C 1
ATOM 621 O O . TYR A 1 83 ? 16.939 -5.077 -13.528 1.00 93.81 83 TYR A O 1
ATOM 629 N N . ASP A 1 84 ? 18.269 -6.791 -14.077 1.00 93.81 84 ASP A N 1
ATOM 630 C CA . ASP A 1 84 ? 19.170 -6.076 -14.986 1.00 93.81 84 ASP A CA 1
ATOM 631 C C . ASP A 1 84 ? 18.462 -5.447 -16.200 1.00 93.81 84 ASP A C 1
ATOM 633 O O . ASP A 1 84 ? 19.031 -4.589 -16.871 1.00 93.81 84 ASP A O 1
ATOM 637 N N . ARG A 1 85 ? 17.212 -5.843 -16.475 1.00 95.44 85 ARG A N 1
ATOM 638 C CA . ARG A 1 85 ? 16.379 -5.288 -17.550 1.00 95.44 85 ARG A CA 1
ATOM 639 C C . ARG A 1 85 ? 15.525 -4.096 -17.114 1.00 95.44 85 ARG A C 1
ATOM 641 O O . ARG A 1 85 ? 14.846 -3.522 -17.964 1.00 95.44 85 ARG A O 1
ATOM 648 N N . ILE A 1 86 ? 15.502 -3.757 -15.824 1.00 96.31 86 ILE A N 1
ATOM 649 C CA . ILE A 1 86 ? 14.780 -2.587 -15.319 1.00 96.31 86 ILE A CA 1
ATOM 650 C C . ILE A 1 86 ? 15.618 -1.333 -15.591 1.00 96.31 86 ILE A C 1
ATOM 652 O O . ILE A 1 86 ? 16.839 -1.338 -15.429 1.00 96.31 86 ILE A O 1
ATOM 656 N N . SER A 1 87 ? 14.960 -0.254 -16.015 1.00 95.25 87 SER A N 1
ATOM 657 C CA . SER A 1 87 ? 15.608 1.037 -16.251 1.00 95.25 87 SER A CA 1
ATOM 658 C C . SER A 1 87 ? 16.283 1.561 -14.983 1.00 95.25 87 SER A C 1
ATOM 660 O O . SER A 1 87 ? 15.762 1.402 -13.878 1.00 95.25 87 SER A O 1
ATOM 662 N N . THR A 1 88 ? 17.440 2.208 -15.147 1.00 95.12 88 THR A N 1
ATOM 663 C CA . THR A 1 88 ? 18.215 2.748 -14.024 1.00 95.12 88 THR A CA 1
ATOM 664 C C . THR A 1 88 ? 18.410 4.256 -14.107 1.00 95.12 88 THR A C 1
ATOM 666 O O . THR A 1 88 ? 18.690 4.789 -15.185 1.00 95.12 88 THR A O 1
ATOM 669 N N . ASP A 1 89 ? 18.361 4.925 -12.955 1.00 92.69 89 ASP A N 1
ATOM 670 C CA . ASP A 1 89 ? 18.673 6.351 -12.810 1.00 92.69 89 ASP A CA 1
ATOM 671 C C . ASP A 1 89 ? 19.647 6.552 -11.629 1.00 92.69 89 ASP A C 1
ATOM 673 O O . ASP A 1 89 ? 19.534 5.851 -10.615 1.00 92.69 89 ASP A O 1
ATOM 677 N N . PRO A 1 90 ? 20.670 7.420 -11.756 1.00 89.56 90 PRO A N 1
ATOM 678 C CA . PRO A 1 90 ? 21.515 7.806 -10.625 1.00 89.56 90 PRO A CA 1
ATOM 679 C C . PRO A 1 90 ? 20.807 8.719 -9.606 1.00 89.56 90 PRO A C 1
ATOM 681 O O . PRO A 1 90 ? 21.270 8.825 -8.473 1.00 89.56 90 PRO A O 1
ATOM 684 N N . ASP A 1 91 ? 19.728 9.399 -9.996 1.00 89.75 91 ASP A N 1
ATOM 685 C CA . ASP A 1 91 ? 18.955 10.302 -9.147 1.00 89.75 91 ASP A CA 1
ATOM 686 C C . ASP A 1 91 ? 17.959 9.510 -8.287 1.00 89.75 91 ASP A C 1
ATOM 688 O O . ASP A 1 91 ? 16.960 8.984 -8.787 1.00 89.75 91 ASP A O 1
ATOM 692 N N . LEU A 1 92 ? 18.238 9.418 -6.981 1.00 86.62 92 LEU A N 1
ATOM 693 C CA . LEU A 1 92 ? 17.422 8.634 -6.050 1.00 86.62 92 LEU A CA 1
ATOM 694 C C . LEU A 1 92 ? 15.989 9.175 -5.910 1.00 86.62 92 LEU A C 1
ATOM 696 O O . LEU A 1 92 ? 15.079 8.408 -5.590 1.00 86.62 92 LEU A O 1
ATOM 700 N N . ASP A 1 93 ? 15.772 10.458 -6.206 1.00 85.44 93 ASP A N 1
ATOM 701 C CA . ASP A 1 93 ? 14.455 11.089 -6.118 1.00 85.44 93 ASP A CA 1
ATOM 702 C C . ASP A 1 93 ? 13.539 10.685 -7.287 1.00 85.44 93 ASP A C 1
ATOM 704 O O . ASP A 1 93 ? 12.319 10.830 -7.202 1.00 85.44 93 ASP A O 1
ATOM 708 N N . LYS A 1 94 ? 14.108 10.120 -8.363 1.00 86.56 94 LYS A N 1
ATOM 709 C CA . LYS A 1 94 ? 13.386 9.636 -9.554 1.00 86.56 94 LYS A CA 1
ATOM 710 C C . LYS A 1 94 ? 13.177 8.127 -9.561 1.00 86.56 94 LYS A C 1
ATOM 712 O O . LYS A 1 94 ? 12.869 7.543 -10.600 1.00 86.56 94 LYS A O 1
ATOM 717 N N . LEU A 1 95 ? 13.366 7.468 -8.426 1.00 92.69 95 LEU A N 1
ATOM 718 C CA . LEU A 1 95 ? 13.233 6.023 -8.333 1.00 92.69 95 LEU A CA 1
ATOM 719 C C . LEU A 1 95 ? 11.800 5.577 -8.057 1.00 92.69 95 LEU A C 1
ATOM 721 O O . LEU A 1 95 ? 10.909 6.353 -7.704 1.00 92.69 95 LEU A O 1
ATOM 725 N N . GLY A 1 96 ? 11.591 4.275 -8.197 1.00 95.25 96 GLY A N 1
ATOM 726 C CA . GLY A 1 96 ? 10.339 3.611 -7.894 1.00 95.25 96 GLY A CA 1
ATOM 727 C C . GLY A 1 96 ? 9.409 3.543 -9.096 1.00 95.25 96 GLY A C 1
ATOM 728 O O . GLY A 1 96 ? 9.824 3.545 -10.254 1.00 95.25 96 GLY A O 1
ATOM 729 N N . THR A 1 97 ? 8.123 3.386 -8.801 1.00 97.69 97 THR A N 1
ATOM 730 C CA . THR A 1 97 ? 7.084 3.166 -9.809 1.00 97.69 97 THR A CA 1
ATOM 731 C C . THR A 1 97 ? 5.955 4.159 -9.596 1.00 97.69 97 THR A C 1
ATOM 733 O O . THR A 1 97 ? 5.452 4.290 -8.477 1.00 97.69 97 THR A O 1
ATOM 736 N N . SER A 1 98 ? 5.557 4.844 -10.664 1.00 97.50 98 SER A N 1
ATOM 737 C CA . SER A 1 98 ? 4.400 5.736 -10.665 1.00 97.50 98 SER A CA 1
ATOM 738 C C . SER A 1 98 ? 3.091 4.955 -10.621 1.00 97.50 98 SER A C 1
ATOM 740 O O . SER A 1 98 ? 3.015 3.785 -11.016 1.00 97.50 98 SER A O 1
ATOM 742 N N . ILE A 1 99 ? 2.023 5.605 -10.157 1.00 98.06 99 ILE A N 1
ATOM 743 C CA . ILE A 1 99 ? 0.691 4.998 -10.211 1.00 98.06 99 ILE A CA 1
ATOM 744 C C . ILE A 1 99 ? 0.228 4.792 -11.659 1.00 98.06 99 ILE A C 1
ATOM 746 O O . ILE A 1 99 ? -0.376 3.759 -11.946 1.00 98.06 99 ILE A O 1
ATOM 750 N N . GLY A 1 100 ? 0.561 5.703 -12.584 1.00 98.00 100 GLY A N 1
ATOM 751 C CA . GLY A 1 100 ? 0.285 5.524 -14.011 1.00 98.00 100 GLY A CA 1
ATOM 752 C C . GLY A 1 100 ? 0.983 4.290 -14.581 1.00 98.00 100 GLY A C 1
ATOM 753 O O . GLY A 1 100 ? 0.332 3.466 -15.228 1.00 98.00 100 GLY A O 1
ATOM 754 N N . GLY A 1 101 ? 2.259 4.088 -14.237 1.00 98.19 101 GLY A N 1
ATOM 755 C CA . GLY A 1 101 ? 3.017 2.882 -14.583 1.00 98.19 101 GLY A CA 1
ATOM 756 C C . GLY A 1 101 ? 2.345 1.598 -14.095 1.00 98.19 101 GLY A C 1
ATOM 757 O O . GLY A 1 101 ? 2.149 0.660 -14.869 1.00 98.19 101 GLY A O 1
ATOM 758 N N . LEU A 1 102 ? 1.913 1.555 -12.831 1.00 98.62 102 LEU A N 1
ATOM 759 C CA . LEU A 1 102 ? 1.218 0.381 -12.287 1.00 98.62 102 LEU A CA 1
ATOM 760 C C . LEU A 1 102 ? -0.142 0.132 -12.953 1.00 98.62 102 LEU A C 1
ATOM 762 O O . LEU A 1 102 ? -0.499 -1.028 -13.180 1.00 98.62 102 LEU A O 1
ATOM 766 N N . ILE A 1 103 ? -0.904 1.186 -13.269 1.00 98.50 103 ILE A N 1
ATOM 767 C CA . ILE A 1 103 ? -2.184 1.075 -13.989 1.00 98.50 103 ILE A CA 1
ATOM 768 C C . ILE A 1 103 ? -1.950 0.437 -15.361 1.00 98.50 103 ILE A C 1
ATOM 770 O O . ILE A 1 103 ? -2.605 -0.556 -15.691 1.00 98.50 103 ILE A O 1
ATOM 774 N N . GLN A 1 104 ? -0.982 0.956 -16.122 1.00 98.00 104 GLN A N 1
ATOM 775 C CA . GLN A 1 104 ? -0.618 0.431 -17.436 1.00 98.00 104 GLN A CA 1
ATOM 776 C C . GLN A 1 104 ? -0.150 -1.025 -17.348 1.00 98.00 104 GLN A C 1
ATOM 778 O O . GLN A 1 104 ? -0.672 -1.880 -18.063 1.00 98.00 104 GLN A O 1
ATOM 783 N N . ALA A 1 105 ? 0.782 -1.333 -16.444 1.00 98.31 105 ALA A N 1
ATOM 784 C CA . ALA A 1 105 ? 1.308 -2.684 -16.275 1.00 98.31 105 ALA A CA 1
ATOM 785 C C . ALA A 1 105 ? 0.212 -3.692 -15.913 1.00 98.31 105 ALA A C 1
ATOM 787 O O . ALA A 1 105 ? 0.170 -4.788 -16.471 1.00 98.31 105 ALA A O 1
ATOM 788 N N . THR A 1 106 ? -0.705 -3.312 -15.018 1.00 98.62 106 THR A N 1
ATOM 789 C CA . THR A 1 106 ? -1.834 -4.163 -14.621 1.00 98.62 106 THR A CA 1
ATOM 790 C C . THR A 1 106 ? -2.726 -4.476 -15.818 1.00 98.62 106 THR A C 1
ATOM 792 O O . THR A 1 106 ? -3.046 -5.644 -16.045 1.00 98.62 106 THR A O 1
ATOM 795 N N . ALA A 1 107 ? -3.090 -3.467 -16.614 1.00 98.12 107 ALA A N 1
ATOM 796 C CA . ALA A 1 107 ? -3.921 -3.656 -17.801 1.00 98.12 107 ALA A CA 1
ATOM 797 C C . ALA A 1 107 ? -3.215 -4.525 -18.857 1.00 98.12 107 ALA A C 1
ATOM 799 O O . ALA A 1 107 ? -3.788 -5.505 -19.329 1.00 98.12 107 ALA A O 1
ATOM 800 N N . VAL A 1 108 ? -1.950 -4.233 -19.174 1.00 97.81 108 VAL A N 1
ATOM 801 C CA . VAL A 1 108 ? -1.172 -4.962 -20.191 1.00 97.81 108 VAL A CA 1
ATOM 802 C C . VAL A 1 108 ? -0.970 -6.427 -19.804 1.00 97.81 108 VAL A C 1
ATOM 804 O O . VAL A 1 108 ? -1.293 -7.326 -20.582 1.00 97.81 108 VAL A O 1
ATOM 807 N N . LEU A 1 109 ? -0.470 -6.692 -18.595 1.00 98.25 109 LEU A N 1
ATOM 808 C CA . LEU A 1 109 ? -0.137 -8.051 -18.159 1.00 98.25 109 LEU A CA 1
ATOM 809 C C . LEU A 1 109 ? -1.378 -8.916 -17.941 1.00 98.25 109 LEU A C 1
ATOM 811 O O . LEU A 1 109 ? -1.322 -10.128 -18.146 1.00 98.25 109 LEU A O 1
ATOM 815 N N . SER A 1 110 ? -2.502 -8.303 -17.563 1.00 98.38 110 SER A N 1
ATOM 816 C CA . SER A 1 110 ? -3.774 -9.011 -17.411 1.00 98.38 110 SER A CA 1
ATOM 817 C C . SER A 1 110 ? -4.618 -9.083 -18.681 1.00 98.38 110 SER A C 1
ATOM 819 O O . SER A 1 110 ? -5.684 -9.692 -18.642 1.00 98.38 110 SER A O 1
ATOM 821 N N . ARG A 1 111 ? -4.179 -8.484 -19.798 1.00 97.62 111 ARG A N 1
ATOM 822 C CA . ARG A 1 111 ? -4.994 -8.326 -21.018 1.00 97.62 111 ARG A CA 1
ATOM 823 C C 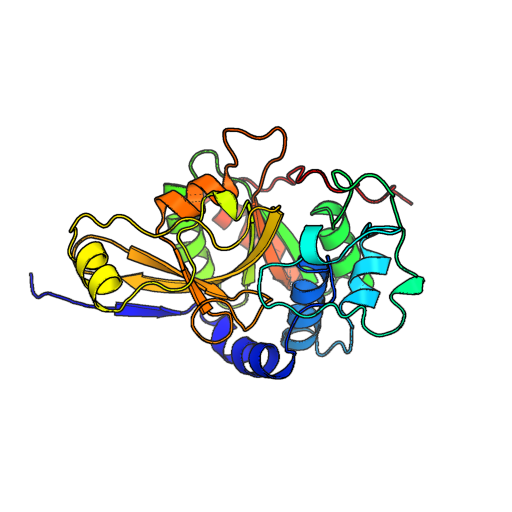. ARG A 1 111 ? -6.355 -7.692 -20.710 1.00 97.62 111 ARG A C 1
ATOM 825 O O . ARG A 1 111 ? -7.395 -8.218 -21.096 1.00 97.62 111 ARG A O 1
ATOM 832 N N . GLU A 1 112 ? -6.317 -6.602 -19.948 1.00 97.75 112 GLU A N 1
ATOM 833 C CA . GLU A 1 112 ? -7.469 -5.800 -19.520 1.00 97.75 112 GLU A CA 1
ATOM 834 C C . GLU A 1 112 ? -8.489 -6.547 -18.643 1.00 97.75 112 GLU A C 1
ATOM 836 O O . GLU A 1 112 ? -9.594 -6.060 -18.418 1.00 97.75 112 GLU A O 1
ATOM 841 N N . GLN A 1 113 ? -8.135 -7.711 -18.088 1.00 98.31 113 GLN A N 1
ATOM 842 C CA . GLN A 1 113 ? -9.012 -8.428 -17.155 1.00 98.31 113 GLN A CA 1
ATOM 843 C C . GLN A 1 113 ? -9.066 -7.768 -15.773 1.00 98.31 113 GLN A C 1
ATOM 845 O O . GLN A 1 113 ? -10.088 -7.851 -15.087 1.00 98.31 113 GLN A O 1
ATOM 850 N N . PHE A 1 114 ? -7.985 -7.100 -15.368 1.00 98.56 114 PHE A N 1
ATOM 851 C CA . PHE A 1 114 ? -7.871 -6.396 -14.094 1.00 98.56 114 PHE A CA 1
ATOM 852 C C . PHE A 1 114 ? -7.431 -4.952 -14.311 1.00 98.56 114 PHE A C 1
ATOM 854 O O . PHE A 1 114 ? -6.759 -4.621 -15.288 1.00 98.56 114 PHE A O 1
ATOM 861 N N . CYS A 1 115 ? -7.784 -4.088 -13.365 1.00 98.38 115 CYS A N 1
ATOM 862 C CA . CYS A 1 115 ? -7.373 -2.691 -13.378 1.00 98.38 115 CYS A CA 1
ATOM 863 C C . CYS A 1 115 ? -7.003 -2.196 -11.979 1.00 98.38 115 CYS A C 1
ATOM 865 O O . CYS A 1 115 ? -7.455 -2.740 -10.969 1.00 98.38 115 CYS A O 1
ATOM 867 N N . LEU A 1 116 ? -6.226 -1.112 -11.945 1.00 98.50 116 LEU A N 1
ATOM 868 C CA . LEU A 1 116 ? -6.040 -0.277 -10.765 1.00 98.50 116 LEU A CA 1
ATOM 869 C C . LEU A 1 116 ? -6.821 1.024 -10.945 1.00 98.50 116 LEU A C 1
ATOM 871 O O . LEU A 1 116 ? -6.689 1.694 -11.968 1.00 98.50 116 LEU A O 1
ATOM 875 N N . LEU A 1 117 ? -7.623 1.387 -9.948 1.00 98.31 117 LEU A N 1
ATOM 876 C CA . LEU A 1 117 ? -8.363 2.644 -9.918 1.00 98.31 117 LEU A CA 1
ATOM 877 C C . LEU A 1 117 ? -7.748 3.565 -8.853 1.00 98.31 117 LEU A C 1
ATOM 879 O O . LEU A 1 117 ? -7.844 3.243 -7.665 1.00 98.31 117 LEU A O 1
ATOM 883 N N . PRO A 1 118 ? -7.087 4.671 -9.240 1.00 98.44 118 PRO A N 1
ATOM 884 C CA . PRO A 1 118 ? -6.409 5.541 -8.292 1.00 98.44 118 PRO A CA 1
ATOM 885 C C . PRO A 1 118 ? -7.404 6.474 -7.598 1.00 98.44 118 PRO A C 1
ATOM 887 O O . PRO A 1 118 ? -8.239 7.108 -8.245 1.00 98.44 118 PRO A O 1
ATOM 890 N N . LEU A 1 119 ? -7.301 6.557 -6.276 1.00 98.56 119 LEU A N 1
ATOM 891 C CA . LEU A 1 119 ? -8.157 7.351 -5.413 1.00 98.56 119 LEU A CA 1
ATOM 892 C C . LEU A 1 119 ? -7.361 8.388 -4.623 1.00 98.56 119 LEU A C 1
ATOM 894 O O . LEU A 1 119 ? -6.302 8.093 -4.060 1.00 98.56 119 LEU A O 1
ATOM 898 N N . GLN A 1 120 ? -7.960 9.568 -4.501 1.00 98.00 120 GLN A N 1
ATOM 899 C CA . GLN A 1 120 ? -7.554 10.649 -3.614 1.00 98.00 120 GLN A CA 1
ATOM 900 C C . GLN A 1 120 ? -8.675 11.024 -2.638 1.00 98.00 120 GLN A C 1
ATOM 902 O O . GLN A 1 120 ? -9.855 10.764 -2.885 1.00 98.00 120 GLN A O 1
ATOM 907 N N . SER A 1 121 ? -8.298 11.673 -1.538 1.00 97.44 121 SER A N 1
ATOM 908 C CA . SER A 1 121 ? -9.215 12.311 -0.596 1.00 97.44 121 SER A CA 1
ATOM 909 C C . SER A 1 121 ? -8.648 13.659 -0.172 1.00 97.44 121 SER A C 1
ATOM 911 O O . SER A 1 121 ? -7.442 13.775 0.039 1.00 97.44 121 SER A O 1
ATOM 913 N N . ASP A 1 122 ? -9.520 14.649 0.004 1.00 95.50 122 ASP A N 1
ATOM 914 C CA . ASP A 1 122 ? -9.139 15.948 0.576 1.00 95.50 122 ASP A CA 1
ATOM 915 C C . ASP A 1 122 ? -9.028 15.867 2.116 1.00 95.50 122 ASP A C 1
ATOM 917 O O . ASP A 1 122 ? -8.380 16.691 2.753 1.00 95.50 122 ASP A O 1
ATOM 921 N N . ASP A 1 123 ? -9.634 14.836 2.716 1.00 96.62 123 ASP A N 1
ATOM 922 C CA . ASP A 1 123 ? -9.562 14.490 4.138 1.00 96.62 123 ASP A CA 1
ATOM 923 C C . ASP A 1 123 ? -9.352 12.975 4.248 1.00 96.62 123 ASP A C 1
ATOM 925 O O . ASP A 1 123 ? -10.285 12.181 4.078 1.00 96.62 123 ASP A O 1
ATOM 929 N N . TRP A 1 124 ? -8.108 12.541 4.453 1.00 97.62 124 TRP A N 1
ATOM 930 C CA . TRP A 1 124 ? -7.791 11.114 4.477 1.00 97.62 124 TRP A CA 1
ATOM 931 C C . TRP A 1 124 ? -8.262 10.391 5.741 1.00 97.62 124 TRP A C 1
ATOM 933 O O . TRP A 1 124 ? -8.467 9.185 5.668 1.00 97.62 124 TRP A O 1
ATOM 943 N N . GLU A 1 125 ? -8.515 11.061 6.866 1.00 95.94 125 GLU A N 1
ATOM 944 C CA . GLU A 1 125 ? -9.062 10.376 8.049 1.00 95.94 125 GLU A CA 1
ATOM 945 C C . GLU A 1 125 ? -10.504 9.918 7.787 1.00 95.94 125 GLU A C 1
ATOM 947 O O . GLU A 1 125 ? -10.858 8.744 7.980 1.00 95.94 125 GLU A O 1
ATOM 952 N N . LYS A 1 126 ? -11.330 10.819 7.238 1.00 97.12 126 LYS A N 1
ATOM 953 C CA . LYS A 1 126 ? -12.665 10.452 6.737 1.00 97.12 126 LYS A CA 1
ATOM 954 C C . LYS A 1 126 ? -12.566 9.507 5.542 1.00 97.12 126 LYS A C 1
ATOM 956 O O . LYS A 1 126 ? -13.313 8.529 5.471 1.00 97.12 126 LYS A O 1
ATOM 961 N N . GLY A 1 127 ? -11.618 9.763 4.642 1.00 97.75 127 GLY A N 1
ATOM 962 C CA . GLY A 1 127 ? -11.352 8.956 3.455 1.00 97.75 127 GLY A CA 1
ATOM 963 C C . GLY A 1 127 ? -11.062 7.492 3.784 1.00 97.75 127 GLY A C 1
ATOM 964 O O . GLY A 1 127 ? -11.648 6.613 3.165 1.00 97.75 127 GLY A O 1
ATOM 965 N N . LEU A 1 128 ? -10.251 7.210 4.807 1.00 97.94 128 LEU A N 1
ATOM 966 C CA . LEU A 1 128 ? -9.954 5.853 5.281 1.00 97.94 128 LEU A CA 1
ATOM 967 C C . LEU A 1 128 ? -11.196 5.150 5.831 1.00 97.94 128 LEU A C 1
ATOM 969 O O . LEU A 1 128 ? -11.441 3.986 5.521 1.00 97.94 128 LEU A O 1
ATOM 973 N N . THR A 1 129 ? -12.023 5.866 6.597 1.00 97.00 129 THR A N 1
ATOM 974 C CA . THR A 1 129 ? -13.296 5.325 7.100 1.00 97.00 129 THR A CA 1
ATOM 975 C C . THR A 1 129 ? -14.240 4.963 5.950 1.00 97.00 129 THR A C 1
ATOM 977 O O . THR A 1 129 ? -14.917 3.932 5.986 1.00 97.00 129 THR A O 1
ATOM 980 N N . ASN A 1 130 ? -14.288 5.800 4.916 1.00 97.50 130 ASN A N 1
ATOM 981 C CA . ASN A 1 130 ? -15.134 5.590 3.746 1.00 97.50 130 ASN A CA 1
ATOM 982 C C . ASN A 1 130 ? -14.587 4.485 2.833 1.00 97.50 130 ASN A C 1
ATOM 984 O O . ASN A 1 130 ? -15.358 3.636 2.390 1.00 97.50 130 ASN A O 1
ATOM 988 N N . LEU A 1 131 ? -13.267 4.427 2.645 1.00 97.81 131 LEU A N 1
ATOM 989 C CA . LEU A 1 131 ? -12.565 3.337 1.971 1.00 97.81 131 LEU A CA 1
ATOM 990 C C . LEU A 1 131 ? -12.843 2.000 2.657 1.00 97.81 131 LEU A C 1
ATOM 992 O O . LEU A 1 131 ? -13.185 1.030 1.990 1.00 97.81 131 LEU A O 1
ATOM 996 N N . TRP A 1 132 ? -12.758 1.950 3.988 1.00 96.88 132 TRP A N 1
ATOM 997 C CA . TRP A 1 132 ? -13.057 0.742 4.752 1.00 96.88 132 TRP A CA 1
ATOM 998 C C . TRP A 1 132 ? -14.480 0.240 4.481 1.00 96.88 132 TRP A C 1
ATOM 1000 O O . TRP A 1 132 ? -14.678 -0.929 4.155 1.00 96.88 132 TRP A O 1
ATOM 1010 N N . LYS A 1 133 ? -15.478 1.131 4.562 1.00 95.81 133 LYS A N 1
ATOM 1011 C CA . LYS A 1 133 ? -16.880 0.799 4.252 1.00 95.81 133 LYS A CA 1
ATOM 1012 C C . LYS A 1 133 ? -17.055 0.339 2.805 1.00 95.81 133 LYS A C 1
ATOM 1014 O O . LYS A 1 133 ? -17.821 -0.589 2.560 1.00 95.81 133 LYS A O 1
ATOM 1019 N N . LEU A 1 134 ? -16.346 0.965 1.866 1.00 96.12 134 LEU A N 1
ATOM 1020 C CA . LEU A 1 134 ? -16.360 0.575 0.460 1.00 96.12 134 LEU A CA 1
ATOM 1021 C C . LEU A 1 134 ? -15.827 -0.855 0.291 1.00 96.12 134 LEU A C 1
ATOM 1023 O O . LEU A 1 134 ? -16.520 -1.689 -0.277 1.00 96.12 134 LEU A O 1
ATOM 1027 N N . CYS A 1 135 ? -14.661 -1.177 0.852 1.00 95.56 135 CYS A N 1
ATOM 1028 C CA . CYS A 1 135 ? -14.079 -2.519 0.760 1.00 95.56 135 CYS A CA 1
ATOM 1029 C C . CYS A 1 135 ? -14.939 -3.595 1.444 1.00 95.56 135 CYS A C 1
ATOM 1031 O O . CYS A 1 135 ? -14.983 -4.730 0.981 1.00 95.56 135 CYS A O 1
ATOM 1033 N N . GLN A 1 136 ? -15.664 -3.246 2.510 1.00 93.50 136 GLN A N 1
ATOM 1034 C CA . GLN A 1 136 ? -16.647 -4.144 3.131 1.00 93.50 136 GLN A CA 1
ATOM 1035 C C . GLN A 1 136 ? -17.863 -4.396 2.222 1.00 93.50 136 GLN A C 1
ATOM 1037 O O . GLN A 1 136 ? -18.371 -5.512 2.165 1.00 93.50 136 GLN A O 1
ATOM 1042 N N . GLY A 1 137 ? -18.325 -3.375 1.492 1.00 93.31 137 GLY A N 1
ATOM 1043 C CA . GLY A 1 137 ? -19.441 -3.494 0.547 1.00 93.31 137 GLY A CA 1
ATOM 1044 C C . GLY A 1 137 ? -19.085 -4.192 -0.769 1.00 93.31 137 GLY A C 1
ATOM 1045 O O . GLY A 1 137 ? -19.976 -4.707 -1.441 1.00 93.31 137 GLY A O 1
ATOM 1046 N N . TYR A 1 138 ? -17.799 -4.233 -1.126 1.00 94.12 138 TYR A N 1
ATOM 1047 C CA . TYR A 1 138 ? -17.295 -4.829 -2.364 1.00 94.12 138 TYR A CA 1
ATOM 1048 C C . TYR A 1 138 ? -16.144 -5.806 -2.068 1.00 94.12 138 TYR A C 1
ATOM 1050 O O . TYR A 1 138 ? -14.981 -5.463 -2.262 1.00 94.12 138 TYR A O 1
ATOM 1058 N N . PRO A 1 139 ? -16.436 -7.049 -1.643 1.00 89.06 139 PRO A N 1
ATOM 1059 C CA . PRO A 1 139 ? -15.432 -8.004 -1.153 1.00 89.06 139 PRO A CA 1
ATOM 1060 C C . PRO A 1 139 ? -14.276 -8.336 -2.113 1.00 89.06 139 PRO A C 1
ATOM 1062 O O . PRO A 1 139 ? -13.242 -8.828 -1.673 1.00 89.06 139 PRO A O 1
ATOM 1065 N N . ALA A 1 140 ? -14.456 -8.098 -3.416 1.00 90.69 140 ALA A N 1
ATOM 1066 C CA . ALA A 1 140 ? -13.476 -8.402 -4.457 1.00 90.69 140 ALA A CA 1
ATOM 1067 C C . ALA A 1 140 ? -12.465 -7.270 -4.729 1.00 90.69 140 ALA A C 1
ATOM 1069 O O . ALA A 1 140 ? -11.564 -7.464 -5.544 1.00 90.69 140 ALA A O 1
ATOM 1070 N N . ILE A 1 141 ? -12.605 -6.098 -4.093 1.00 95.38 141 ILE A N 1
ATOM 1071 C CA . ILE A 1 141 ? -11.660 -4.988 -4.285 1.00 95.38 141 ILE A CA 1
ATOM 1072 C C . ILE A 1 141 ? -10.535 -5.048 -3.255 1.00 95.38 141 ILE A C 1
ATOM 1074 O O . ILE A 1 141 ? -10.767 -5.332 -2.078 1.00 95.38 141 ILE A O 1
ATOM 1078 N N . VAL A 1 142 ? -9.317 -4.729 -3.690 1.00 98.06 142 VAL A N 1
ATOM 1079 C CA . VAL A 1 142 ? -8.130 -4.741 -2.830 1.00 98.06 142 VAL A CA 1
ATOM 1080 C C . VAL A 1 142 ? -7.486 -3.349 -2.790 1.00 98.06 142 VAL A C 1
ATOM 1082 O O . VAL A 1 142 ? -7.027 -2.868 -3.827 1.00 98.06 142 VAL A O 1
ATOM 1085 N N . PRO A 1 143 ? -7.441 -2.680 -1.623 1.00 98.25 143 PRO A N 1
ATOM 1086 C CA . PRO A 1 143 ? -6.825 -1.370 -1.463 1.00 98.25 143 PRO A CA 1
ATOM 1087 C C . PRO A 1 143 ? -5.307 -1.466 -1.249 1.00 98.25 143 PRO A C 1
ATOM 1089 O O . PRO A 1 143 ? -4.832 -1.952 -0.219 1.00 98.25 143 PRO A O 1
ATOM 1092 N N . LEU A 1 144 ? -4.546 -0.927 -2.202 1.00 98.50 144 LEU A N 1
ATOM 1093 C CA . LEU A 1 144 ? -3.111 -0.675 -2.081 1.00 98.50 144 LEU A CA 1
ATOM 1094 C C . LEU A 1 144 ? -2.872 0.796 -1.745 1.00 98.50 144 LEU A C 1
ATOM 1096 O O . LEU A 1 144 ? -3.281 1.685 -2.484 1.00 98.50 144 LEU A O 1
ATOM 1100 N N . LEU A 1 145 ? -2.205 1.067 -0.635 1.00 98.75 145 LEU A N 1
ATOM 1101 C CA . LEU A 1 145 ? -1.951 2.406 -0.123 1.00 98.75 145 LEU A CA 1
ATOM 1102 C C . LEU A 1 145 ? -0.544 2.837 -0.530 1.00 98.75 145 LEU A C 1
ATOM 1104 O O . LEU A 1 145 ? 0.428 2.182 -0.158 1.00 98.75 145 LEU A O 1
ATOM 1108 N N . ASN A 1 146 ? -0.431 3.953 -1.249 1.00 98.69 146 ASN A N 1
ATOM 1109 C CA . ASN A 1 146 ? 0.844 4.600 -1.528 1.00 98.69 146 ASN A CA 1
ATOM 1110 C C . ASN A 1 146 ? 1.125 5.693 -0.498 1.00 98.69 146 ASN A C 1
ATOM 1112 O O . ASN A 1 146 ? 0.657 6.827 -0.601 1.00 98.69 146 ASN A O 1
ATOM 1116 N N . VAL A 1 147 ? 1.923 5.342 0.494 1.00 98.44 147 VAL A N 1
ATOM 1117 C CA . VAL A 1 147 ? 2.171 6.119 1.708 1.00 98.44 147 VAL A CA 1
ATOM 1118 C C . VAL A 1 147 ? 3.583 6.680 1.719 1.00 98.44 147 VAL A C 1
ATOM 1120 O O . VAL A 1 147 ? 4.455 6.167 1.028 1.00 98.44 147 VAL A O 1
ATOM 1123 N N . HIS A 1 148 ? 3.830 7.703 2.533 1.00 97.75 148 HIS A N 1
ATOM 1124 C CA . HIS A 1 148 ? 5.181 8.045 2.960 1.00 97.75 148 HIS A CA 1
ATOM 1125 C C . HIS A 1 148 ? 5.411 7.561 4.397 1.00 97.75 148 HIS A C 1
ATOM 1127 O O . HIS A 1 148 ? 4.824 8.091 5.344 1.00 97.75 148 HIS A O 1
ATOM 1133 N N . THR A 1 149 ? 6.286 6.572 4.580 1.00 97.19 149 THR A N 1
ATOM 1134 C CA . THR A 1 149 ? 6.439 5.830 5.846 1.00 97.19 149 THR A CA 1
ATOM 1135 C C . THR A 1 149 ? 6.957 6.689 6.998 1.00 97.19 149 THR A C 1
ATOM 1137 O O . THR A 1 149 ? 6.719 6.355 8.149 1.00 97.19 149 THR A O 1
ATOM 1140 N N . ARG A 1 150 ? 7.579 7.847 6.726 1.00 96.62 150 ARG A N 1
ATOM 1141 C CA . ARG A 1 150 ? 8.004 8.818 7.762 1.00 96.62 150 ARG A CA 1
ATOM 1142 C C . ARG A 1 150 ? 6.908 9.217 8.757 1.00 96.62 150 ARG A C 1
ATOM 1144 O O . ARG A 1 150 ? 7.225 9.655 9.856 1.00 96.62 150 ARG A O 1
ATOM 1151 N N . TYR A 1 151 ? 5.641 9.149 8.342 1.00 97.38 151 TYR A N 1
ATOM 1152 C CA . TYR A 1 151 ? 4.497 9.532 9.170 1.00 97.38 151 TYR A CA 1
ATOM 1153 C C . TYR A 1 151 ? 3.957 8.372 10.010 1.00 97.38 151 TYR A C 1
ATOM 1155 O O . TYR A 1 151 ? 3.079 8.584 10.842 1.00 97.38 151 TYR A O 1
ATOM 1163 N N . PHE A 1 152 ? 4.465 7.160 9.798 1.00 97.69 152 PHE A N 1
ATOM 1164 C CA . PHE A 1 152 ? 4.065 5.987 10.551 1.00 97.69 152 PHE A CA 1
ATOM 1165 C C . PHE A 1 152 ? 4.622 5.995 11.966 1.00 97.69 152 PHE A C 1
ATOM 1167 O O . PHE A 1 152 ? 5.678 6.551 12.270 1.00 97.69 152 PHE A O 1
ATOM 1174 N N . TRP A 1 153 ? 3.898 5.307 12.836 1.00 97.31 153 TRP A N 1
ATOM 1175 C CA . TRP A 1 153 ? 4.473 4.776 14.054 1.00 97.31 153 TRP A CA 1
ATOM 1176 C C . TRP A 1 153 ? 5.408 3.629 13.704 1.00 97.31 153 TRP A C 1
ATOM 1178 O O . TRP A 1 153 ? 5.230 2.961 12.680 1.00 97.31 153 TRP A O 1
ATOM 1188 N N . ARG A 1 154 ? 6.377 3.362 14.577 1.00 96.00 154 ARG A N 1
ATOM 1189 C CA . ARG A 1 154 ? 7.172 2.142 14.477 1.00 96.00 154 ARG A CA 1
ATOM 1190 C C . ARG A 1 154 ? 6.270 0.909 14.366 1.00 96.00 154 ARG A C 1
ATOM 1192 O O . ARG A 1 154 ? 5.260 0.816 15.062 1.00 96.00 154 ARG A O 1
ATOM 1199 N N . SER A 1 155 ? 6.648 -0.033 13.511 1.00 95.31 155 SER A N 1
ATOM 1200 C CA . SER A 1 155 ? 5.878 -1.246 13.216 1.00 95.31 155 SER A CA 1
ATOM 1201 C C . SER A 1 155 ? 5.682 -2.164 14.434 1.00 95.31 155 SER A C 1
ATOM 1203 O O . SER A 1 155 ? 4.722 -2.932 14.477 1.00 95.31 155 SER A O 1
ATOM 1205 N N . GLU A 1 156 ? 6.542 -2.047 15.449 1.00 93.38 156 GLU A N 1
ATOM 1206 C CA . GLU A 1 156 ? 6.532 -2.845 16.682 1.00 93.38 156 GLU A CA 1
ATOM 1207 C C . GLU A 1 156 ? 5.804 -2.134 17.843 1.00 93.38 156 GLU A C 1
ATOM 1209 O O . GLU A 1 156 ? 6.422 -1.705 18.821 1.00 93.38 156 GLU A O 1
ATOM 1214 N N . LEU A 1 157 ? 4.473 -2.015 17.776 1.00 94.19 157 LEU A N 1
ATOM 1215 C CA . LEU A 1 157 ? 3.691 -1.610 18.952 1.00 94.19 157 LEU A CA 1
ATOM 1216 C C . LEU A 1 157 ? 3.629 -2.741 19.980 1.00 94.19 157 LEU A C 1
ATOM 1218 O O . LEU A 1 157 ? 3.221 -3.863 19.680 1.00 94.19 157 LEU A O 1
ATOM 1222 N N . THR A 1 158 ? 3.941 -2.429 21.238 1.00 94.19 158 THR A N 1
ATOM 1223 C CA . THR A 1 158 ? 3.729 -3.392 22.326 1.00 94.19 158 THR A CA 1
ATOM 1224 C C . THR A 1 158 ? 2.229 -3.634 22.565 1.00 94.19 158 THR A C 1
ATOM 1226 O O . THR A 1 158 ? 1.404 -2.740 22.323 1.00 94.19 158 THR A O 1
ATOM 1229 N N . PRO A 1 159 ? 1.833 -4.800 23.115 1.00 94.50 159 PRO A N 1
ATOM 1230 C CA . PRO A 1 159 ? 0.443 -5.046 23.502 1.00 94.50 159 PRO A CA 1
ATOM 1231 C C . PRO A 1 159 ? -0.111 -3.990 24.467 1.00 94.50 159 PRO A C 1
ATOM 1233 O O . PRO A 1 159 ? -1.254 -3.564 24.323 1.00 94.50 159 PRO A O 1
ATOM 1236 N N . LEU A 1 160 ? 0.704 -3.509 25.415 1.00 95.31 160 LEU A N 1
ATOM 1237 C CA . LEU A 1 160 ? 0.288 -2.479 26.369 1.00 95.31 160 LEU A CA 1
ATOM 1238 C C . LEU A 1 160 ? 0.013 -1.138 25.677 1.00 95.31 160 LEU A C 1
ATOM 1240 O O . LEU A 1 160 ? -1.021 -0.527 25.939 1.00 95.31 160 LEU A O 1
ATOM 1244 N N . GLN A 1 161 ? 0.894 -0.693 24.775 1.00 96.25 161 GLN A N 1
ATOM 1245 C CA . GLN A 1 161 ? 0.664 0.519 23.978 1.00 96.25 161 GLN A CA 1
ATOM 1246 C C . GLN A 1 161 ? -0.589 0.388 23.111 1.00 96.25 161 GLN A C 1
ATOM 1248 O O . GLN A 1 161 ? -1.423 1.290 23.109 1.00 96.25 161 GLN A O 1
ATOM 1253 N N . THR A 1 162 ? -0.751 -0.756 22.440 1.00 96.06 162 THR A N 1
ATOM 1254 C CA . THR A 1 162 ? -1.930 -1.063 21.618 1.00 96.06 162 THR A CA 1
ATOM 1255 C C . THR A 1 162 ? -3.212 -0.938 22.443 1.00 96.06 162 THR A C 1
ATOM 1257 O O . THR A 1 162 ? -4.107 -0.178 22.084 1.00 96.06 162 THR A O 1
ATOM 1260 N N . MET A 1 163 ? -3.286 -1.607 23.597 1.00 96.12 163 MET A N 1
ATOM 1261 C CA . MET A 1 163 ? -4.461 -1.550 24.471 1.00 96.12 163 MET A CA 1
ATOM 1262 C C . MET A 1 163 ? -4.698 -0.152 25.053 1.00 96.12 163 MET A C 1
ATOM 1264 O O . MET A 1 163 ? -5.845 0.282 25.142 1.00 96.12 163 MET A O 1
ATOM 1268 N N . THR A 1 164 ? -3.629 0.563 25.414 1.00 96.50 164 THR A N 1
ATOM 1269 C CA . THR A 1 164 ? -3.709 1.930 25.953 1.00 96.50 164 THR A CA 1
ATOM 1270 C C . THR A 1 164 ? -4.318 2.870 24.923 1.00 96.50 164 THR A C 1
ATOM 1272 O O . THR A 1 164 ? -5.293 3.555 25.227 1.00 96.50 164 THR A O 1
ATOM 1275 N N . TYR A 1 165 ? -3.804 2.847 23.691 1.00 97.19 165 TYR A N 1
ATOM 1276 C CA . TYR A 1 165 ? -4.326 3.668 22.607 1.00 97.19 165 TYR A CA 1
ATOM 1277 C C . TYR A 1 165 ? -5.782 3.325 22.288 1.00 97.19 165 TYR A C 1
ATOM 1279 O O . TYR A 1 165 ? -6.621 4.216 22.244 1.00 97.19 165 TYR A O 1
ATOM 1287 N N . LEU A 1 166 ? -6.125 2.042 22.140 1.00 97.19 166 LEU A N 1
ATOM 1288 C CA . LEU A 1 166 ? -7.493 1.591 21.843 1.00 97.19 166 LEU A CA 1
ATOM 1289 C C . LEU A 1 166 ? -8.514 1.964 22.933 1.00 97.19 166 LEU A C 1
ATOM 1291 O O . LEU A 1 166 ? -9.700 2.154 22.640 1.00 97.19 166 LEU A O 1
ATOM 1295 N N . ALA A 1 167 ? -8.058 2.099 24.179 1.00 96.19 167 ALA A N 1
ATOM 1296 C CA . ALA A 1 167 ? -8.852 2.582 25.305 1.00 96.19 167 ALA A CA 1
ATOM 1297 C C . ALA A 1 167 ? -8.976 4.120 25.369 1.00 96.19 167 ALA A C 1
ATOM 1299 O O . ALA A 1 167 ? -9.673 4.623 26.247 1.00 96.19 167 ALA A O 1
ATOM 1300 N N . GLY A 1 168 ? -8.340 4.862 24.456 1.00 96.12 168 GLY A N 1
ATOM 1301 C CA . GLY A 1 168 ? -8.349 6.331 24.419 1.00 96.12 168 GLY A CA 1
ATOM 1302 C C . GLY A 1 168 ? -7.214 6.979 25.213 1.00 96.12 168 GLY A C 1
ATOM 1303 O O . GLY A 1 168 ? -7.191 8.196 25.378 1.00 96.12 168 GLY A O 1
ATOM 1304 N N . GLY A 1 169 ? -6.278 6.180 25.725 1.00 96.25 169 GLY A N 1
ATOM 1305 C CA . GLY A 1 169 ? -5.079 6.676 26.383 1.00 96.25 169 GLY A CA 1
ATOM 1306 C C . GLY A 1 169 ? -4.082 7.260 25.382 1.00 96.25 169 GLY A C 1
ATOM 1307 O O . GLY A 1 169 ? -4.009 6.841 24.227 1.00 96.25 169 GLY A O 1
ATOM 1308 N N . SER A 1 170 ? -3.280 8.215 25.848 1.00 93.94 170 SER A N 1
ATOM 1309 C CA . SER A 1 170 ? -2.167 8.752 25.067 1.00 93.94 170 SER A CA 1
ATOM 1310 C C . SER A 1 170 ? -0.979 7.793 25.104 1.00 93.94 170 SER A C 1
ATOM 1312 O O . SER A 1 170 ? -0.643 7.253 26.161 1.00 93.94 170 SER A O 1
ATOM 1314 N N . ILE A 1 171 ? -0.328 7.605 23.958 1.00 94.69 171 ILE A N 1
ATOM 1315 C CA . ILE A 1 171 ? 0.954 6.912 23.859 1.00 94.69 171 ILE A CA 1
ATOM 1316 C C . ILE A 1 171 ? 1.932 7.762 23.052 1.00 94.69 171 ILE A C 1
ATOM 1318 O O . ILE A 1 171 ? 1.537 8.469 22.128 1.00 94.69 171 ILE A O 1
ATOM 1322 N N . THR A 1 172 ? 3.217 7.645 23.372 1.00 92.00 172 THR A N 1
ATOM 1323 C CA . THR A 1 172 ? 4.300 8.184 22.545 1.00 92.00 172 THR A CA 1
ATOM 1324 C C . THR A 1 172 ? 4.914 7.017 21.774 1.00 92.00 172 THR A C 1
ATOM 1326 O O . THR A 1 172 ? 5.714 6.271 22.347 1.00 92.00 172 THR A O 1
ATOM 1329 N N . PRO A 1 173 ? 4.504 6.776 20.519 1.00 89.12 173 PRO A N 1
ATOM 1330 C CA . PRO A 1 173 ? 5.072 5.708 19.707 1.00 89.12 173 PRO A CA 1
ATOM 1331 C C . PRO A 1 173 ? 6.532 6.027 19.375 1.00 89.12 173 PRO A C 1
ATOM 1333 O O . PRO A 1 173 ? 6.927 7.191 19.272 1.00 89.12 173 PRO A O 1
ATOM 1336 N N . SER A 1 174 ? 7.341 4.989 19.174 1.00 92.56 174 SER A N 1
ATOM 1337 C CA . SER A 1 174 ? 8.665 5.183 18.587 1.00 92.56 174 SER A CA 1
ATOM 1338 C C . SER A 1 174 ? 8.543 5.723 17.150 1.00 92.56 174 SER A C 1
ATOM 1340 O O . SER A 1 174 ? 7.530 5.458 16.489 1.00 92.56 174 SER A O 1
ATOM 1342 N N . PRO A 1 175 ? 9.557 6.457 16.653 1.00 92.19 175 PRO A N 1
ATOM 1343 C CA . PRO A 1 175 ? 9.586 6.931 15.270 1.00 92.19 175 PRO A CA 1
ATOM 1344 C C . PRO A 1 175 ? 9.463 5.793 14.250 1.00 92.19 175 PRO A C 1
ATOM 1346 O O . PRO A 1 175 ? 9.789 4.647 14.562 1.00 92.19 175 PRO A O 1
ATOM 1349 N N . ALA A 1 176 ? 9.035 6.128 13.030 1.00 95.12 176 ALA A N 1
ATOM 1350 C CA . ALA A 1 176 ? 8.966 5.195 11.909 1.00 95.12 176 ALA A CA 1
ATOM 1351 C C . ALA A 1 176 ? 10.287 4.432 11.705 1.00 95.12 176 ALA A C 1
ATOM 1353 O O . ALA A 1 176 ? 11.367 5.018 11.799 1.00 95.12 176 ALA A O 1
ATOM 1354 N N . ASP A 1 177 ? 10.195 3.146 11.355 1.00 94.19 177 ASP A N 1
ATOM 1355 C CA . ASP A 1 177 ? 11.368 2.298 11.087 1.00 94.19 177 ASP A CA 1
ATOM 1356 C C . ASP A 1 177 ? 12.160 2.751 9.849 1.00 94.19 177 ASP A C 1
ATOM 1358 O O . ASP A 1 177 ? 13.342 2.443 9.701 1.00 94.19 177 ASP A O 1
ATOM 1362 N N . TRP A 1 178 ? 11.496 3.461 8.935 1.00 94.19 178 TRP A N 1
ATOM 1363 C CA . TRP A 1 178 ? 12.020 3.811 7.622 1.00 94.19 178 TRP A CA 1
ATOM 1364 C C . TRP A 1 178 ? 11.284 5.030 7.052 1.00 94.19 178 TRP A C 1
ATOM 1366 O O . TRP A 1 178 ? 10.131 5.282 7.412 1.00 94.19 178 TRP A O 1
ATOM 1376 N N . GLN A 1 179 ? 11.919 5.799 6.163 1.00 94.50 179 GLN A N 1
ATOM 1377 C CA . GLN A 1 179 ? 11.383 7.069 5.651 1.00 94.50 179 GLN A CA 1
ATOM 1378 C C . GLN A 1 179 ? 11.452 7.148 4.121 1.00 94.50 179 GLN A C 1
ATOM 1380 O O . GLN A 1 179 ? 12.372 7.748 3.580 1.00 94.50 179 GLN A O 1
ATOM 1385 N N . VAL A 1 180 ? 10.462 6.577 3.432 1.00 94.19 180 VAL A N 1
ATOM 1386 C CA . VAL A 1 180 ? 10.353 6.614 1.962 1.00 94.19 180 VAL A CA 1
ATOM 1387 C C . VAL A 1 180 ? 8.896 6.656 1.498 1.00 94.19 180 VAL A C 1
ATOM 1389 O O . VAL A 1 180 ? 7.978 6.436 2.293 1.00 94.19 180 VAL A O 1
ATOM 1392 N N . GLY A 1 181 ? 8.681 6.851 0.195 1.00 96.12 181 GLY A N 1
ATOM 1393 C CA . GLY A 1 181 ? 7.446 6.432 -0.467 1.00 96.12 181 GLY A CA 1
ATOM 1394 C C . GLY A 1 181 ? 7.353 4.903 -0.558 1.00 96.12 181 GLY A C 1
ATOM 1395 O O . GLY A 1 181 ? 8.302 4.250 -0.981 1.00 96.12 181 GLY A O 1
ATOM 1396 N N . HIS A 1 182 ? 6.214 4.320 -0.179 1.00 97.62 182 HIS A N 1
ATOM 1397 C CA . HIS A 1 182 ? 6.024 2.867 -0.132 1.00 97.62 182 HIS A CA 1
ATOM 1398 C C . HIS A 1 182 ? 4.604 2.447 -0.511 1.00 97.62 182 HIS A C 1
ATOM 1400 O O . HIS A 1 182 ? 3.658 3.216 -0.338 1.00 97.62 182 HIS A O 1
ATOM 1406 N N . PHE A 1 183 ? 4.445 1.223 -1.015 1.00 98.44 183 PHE A N 1
ATOM 1407 C CA . PHE A 1 183 ? 3.140 0.596 -1.212 1.00 98.44 183 PHE A CA 1
ATOM 1408 C C . PHE A 1 183 ? 2.915 -0.486 -0.155 1.00 98.44 183 PHE A C 1
ATOM 1410 O O . PHE A 1 183 ? 3.665 -1.458 -0.083 1.00 98.44 183 PHE A O 1
ATOM 1417 N N . ALA A 1 184 ? 1.842 -0.343 0.617 1.00 98.25 184 ALA A N 1
ATOM 1418 C CA . ALA A 1 184 ? 1.386 -1.333 1.588 1.00 98.25 184 ALA A CA 1
ATOM 1419 C C . ALA A 1 184 ? -0.095 -1.635 1.364 1.00 98.25 184 ALA A C 1
ATOM 1421 O O . ALA A 1 184 ? -0.844 -0.806 0.850 1.00 98.25 184 ALA A O 1
ATOM 1422 N N . LEU A 1 185 ? -0.539 -2.821 1.749 1.00 98.06 185 LEU A N 1
ATOM 1423 C CA . LEU A 1 185 ? -1.926 -3.229 1.590 1.00 98.06 185 LEU A CA 1
ATOM 1424 C C . LEU A 1 185 ? -2.702 -2.971 2.886 1.00 98.06 185 LEU A C 1
ATOM 1426 O O . LEU A 1 185 ? -2.238 -3.328 3.965 1.00 98.06 185 LEU A O 1
ATOM 1430 N N . LEU A 1 186 ? -3.894 -2.378 2.804 1.00 98.25 186 LEU A N 1
ATOM 1431 C CA . LEU A 1 186 ? -4.767 -2.251 3.976 1.00 98.25 186 LEU A CA 1
ATOM 1432 C C . LEU A 1 186 ? -5.457 -3.593 4.219 1.00 98.25 186 LEU A C 1
ATOM 1434 O O . LEU A 1 186 ? -6.342 -3.963 3.464 1.00 98.25 186 LEU A O 1
ATOM 1438 N N . ALA A 1 187 ? -5.057 -4.321 5.257 1.00 97.00 187 ALA A N 1
ATOM 1439 C CA . ALA A 1 187 ? -5.506 -5.688 5.517 1.00 97.00 187 ALA A CA 1
ATOM 1440 C C . ALA A 1 187 ? -6.713 -5.762 6.460 1.00 97.00 187 ALA A C 1
ATOM 1442 O O . ALA A 1 187 ? -7.566 -6.641 6.328 1.00 97.00 187 ALA A O 1
ATOM 1443 N N . GLY A 1 188 ? -6.791 -4.851 7.429 1.00 97.06 188 GLY A N 1
ATOM 1444 C CA . GLY A 1 188 ? -7.786 -4.941 8.489 1.00 97.06 188 GLY A CA 1
ATOM 1445 C C . GLY A 1 188 ? -7.844 -3.716 9.386 1.00 97.06 188 GLY A C 1
ATOM 1446 O O . GLY A 1 188 ? -7.196 -2.699 9.130 1.00 97.06 188 GLY A O 1
ATOM 1447 N N . ARG A 1 189 ? -8.608 -3.830 10.468 1.00 96.75 189 ARG A N 1
ATOM 1448 C CA . ARG A 1 189 ? -8.643 -2.862 11.558 1.00 96.75 189 ARG A CA 1
ATOM 1449 C C . ARG A 1 189 ? -8.856 -3.556 12.900 1.00 96.75 189 ARG A C 1
ATOM 1451 O O . ARG A 1 189 ? -9.578 -4.543 13.004 1.00 96.75 189 ARG A O 1
ATOM 1458 N N . LEU A 1 190 ? -8.263 -2.982 13.931 1.00 97.38 190 LEU A N 1
ATOM 1459 C CA . LEU A 1 190 ? -8.458 -3.327 15.326 1.00 97.38 190 LEU A CA 1
ATOM 1460 C C . LEU A 1 190 ? -9.198 -2.170 15.996 1.00 97.38 190 LEU A C 1
ATOM 1462 O O . LEU A 1 190 ? -8.669 -1.064 16.099 1.00 97.38 190 LEU A O 1
ATOM 1466 N N . GLN A 1 191 ? -10.430 -2.412 16.425 1.00 97.00 191 GLN A N 1
ATOM 1467 C CA . GLN A 1 191 ? -11.303 -1.410 17.019 1.00 97.00 191 GLN A CA 1
ATOM 1468 C C . GLN A 1 191 ? -11.421 -1.629 18.528 1.00 97.00 191 GLN A C 1
ATOM 1470 O O . GLN A 1 191 ? -11.800 -2.705 18.994 1.00 97.00 191 GLN A O 1
ATOM 1475 N N . GLY A 1 192 ? -11.084 -0.586 19.283 1.00 96.00 192 GLY A N 1
ATOM 1476 C CA . GLY A 1 192 ? -11.233 -0.521 20.727 1.00 96.00 192 GLY A CA 1
ATOM 1477 C C . GLY A 1 192 ? -12.482 0.236 21.148 1.00 96.00 192 GLY A C 1
ATOM 1478 O O . GLY A 1 192 ? -13.371 0.532 20.349 1.00 96.00 192 GLY A O 1
ATOM 1479 N N . HIS A 1 193 ? -12.526 0.591 22.430 1.00 92.56 193 HIS A N 1
ATOM 1480 C CA . HIS A 1 193 ? -13.635 1.362 22.981 1.00 92.56 193 HIS A CA 1
ATOM 1481 C C . HIS A 1 193 ? -13.662 2.811 22.471 1.00 92.56 193 HIS A C 1
ATOM 1483 O O . HIS A 1 193 ? -14.747 3.358 22.289 1.00 92.56 193 HIS A O 1
ATOM 1489 N N . GLN A 1 194 ? -12.490 3.419 22.270 1.00 94.44 194 GLN A N 1
ATOM 1490 C CA . GLN A 1 194 ? -12.363 4.836 21.914 1.00 94.44 194 GLN A CA 1
ATOM 1491 C C . GLN A 1 194 ? -11.672 5.026 20.564 1.00 94.44 194 GLN A C 1
ATOM 1493 O O . GLN A 1 194 ? -12.159 5.787 19.735 1.00 94.44 194 GLN A O 1
ATOM 1498 N N . ASN A 1 195 ? -10.585 4.288 20.314 1.00 96.88 195 ASN A N 1
ATOM 1499 C CA . ASN A 1 195 ? -9.776 4.456 19.107 1.00 96.88 195 ASN A CA 1
ATOM 1500 C C . ASN A 1 195 ? -9.761 3.196 18.232 1.00 96.88 195 ASN A C 1
ATOM 1502 O O . ASN A 1 195 ? -10.171 2.107 18.643 1.00 96.88 195 ASN A O 1
ATOM 1506 N N . THR A 1 196 ? -9.270 3.357 17.005 1.00 97.12 196 THR A N 1
ATOM 1507 C CA . THR A 1 196 ? -9.095 2.287 16.014 1.00 97.12 196 THR A CA 1
ATOM 1508 C C . THR A 1 196 ? -7.655 2.291 15.524 1.00 97.12 196 THR A C 1
ATOM 1510 O O . THR A 1 196 ? -7.061 3.351 15.399 1.00 97.12 196 THR A O 1
ATOM 1513 N N . LEU A 1 197 ? -7.105 1.124 15.216 1.00 98.12 197 LEU A N 1
ATOM 1514 C CA . LEU A 1 197 ? -5.853 0.968 14.481 1.00 98.12 197 LEU A CA 1
ATOM 1515 C C . LEU A 1 197 ? -6.151 0.245 13.169 1.00 98.12 197 LEU A C 1
ATOM 1517 O O . LEU A 1 197 ? -6.918 -0.711 13.160 1.00 98.12 197 LEU A O 1
ATOM 1521 N N . TYR A 1 198 ? -5.541 0.664 12.069 1.00 98.44 198 TYR A N 1
ATOM 1522 C CA . TYR A 1 198 ? -5.571 -0.065 10.806 1.00 98.44 198 TYR A CA 1
ATOM 1523 C C . TYR A 1 198 ? -4.393 -1.031 10.732 1.00 98.44 198 TYR A C 1
ATOM 1525 O O . TYR A 1 198 ? -3.268 -0.676 11.076 1.00 98.44 198 TYR A O 1
ATOM 1533 N N . ALA A 1 199 ? -4.658 -2.251 10.280 1.00 97.94 199 ALA A N 1
ATOM 1534 C CA . ALA A 1 199 ? -3.637 -3.248 10.017 1.00 97.94 199 ALA A CA 1
ATOM 1535 C C . ALA A 1 199 ? -3.190 -3.135 8.560 1.00 97.94 199 ALA A C 1
ATOM 1537 O O . ALA A 1 199 ? -4.008 -3.257 7.644 1.00 97.94 199 ALA A O 1
ATOM 1538 N N . LEU A 1 200 ? -1.899 -2.903 8.358 1.00 98.12 200 LEU A N 1
ATOM 1539 C CA . LEU A 1 200 ? -1.254 -2.875 7.056 1.00 98.12 200 LEU A CA 1
ATOM 1540 C C . LEU A 1 200 ? -0.442 -4.147 6.873 1.00 98.12 200 LEU A C 1
ATOM 1542 O O . LEU A 1 200 ? 0.220 -4.590 7.807 1.00 98.12 200 LEU A O 1
ATOM 1546 N N . LEU A 1 201 ? -0.502 -4.719 5.678 1.00 97.75 201 LEU A N 1
ATOM 1547 C CA . LEU A 1 201 ? 0.378 -5.791 5.251 1.00 97.75 201 LEU A CA 1
ATOM 1548 C C . LEU A 1 201 ? 1.460 -5.182 4.359 1.00 97.75 201 LEU A C 1
ATOM 1550 O O . LEU A 1 201 ? 1.156 -4.586 3.324 1.00 97.75 201 LEU A O 1
ATOM 1554 N N . ASP A 1 202 ? 2.708 -5.306 4.789 1.00 97.50 202 ASP A N 1
ATOM 1555 C CA . ASP A 1 202 ? 3.889 -4.749 4.139 1.00 97.50 202 ASP A CA 1
ATOM 1556 C C . ASP A 1 202 ? 4.619 -5.809 3.303 1.00 97.50 202 ASP A C 1
ATOM 1558 O O . ASP A 1 202 ? 4.499 -7.013 3.520 1.00 97.50 202 ASP A O 1
ATOM 1562 N N . THR A 1 203 ? 5.401 -5.366 2.330 1.00 96.62 203 THR A N 1
ATOM 1563 C CA . THR A 1 203 ? 6.268 -6.201 1.495 1.00 96.62 203 THR A CA 1
ATOM 1564 C C . THR A 1 203 ? 7.536 -6.687 2.201 1.00 96.62 203 THR A C 1
ATOM 1566 O O . THR A 1 203 ? 8.237 -7.550 1.672 1.00 96.62 203 THR A O 1
ATOM 1569 N N . TYR A 1 204 ? 7.875 -6.106 3.355 1.00 96.06 204 TYR A N 1
ATOM 1570 C CA . TYR A 1 204 ? 9.015 -6.505 4.175 1.00 96.06 204 TYR A CA 1
ATOM 1571 C C . TYR A 1 204 ? 8.556 -7.323 5.392 1.00 96.06 204 TYR A C 1
ATOM 1573 O O . TYR A 1 204 ? 7.978 -6.766 6.326 1.00 96.06 204 TYR A O 1
ATOM 1581 N N . PRO A 1 205 ? 8.861 -8.635 5.447 1.00 94.12 205 PRO A N 1
ATOM 1582 C CA . PRO A 1 205 ? 8.376 -9.505 6.519 1.00 94.12 205 PRO A CA 1
ATOM 1583 C C . PRO A 1 205 ? 8.878 -9.148 7.926 1.00 94.12 205 PRO A C 1
ATOM 1585 O O . PRO A 1 205 ? 8.275 -9.560 8.909 1.00 94.12 205 PRO A O 1
ATOM 1588 N N . HIS A 1 206 ? 9.981 -8.407 8.057 1.00 93.25 206 HIS A N 1
ATOM 1589 C CA . HIS A 1 206 ? 10.530 -8.061 9.372 1.00 93.25 206 HIS A CA 1
ATOM 1590 C C . HIS A 1 206 ? 9.757 -6.939 10.084 1.00 93.25 206 HIS A C 1
ATOM 1592 O O . HIS A 1 206 ? 9.998 -6.715 11.264 1.00 93.25 206 HIS A O 1
ATOM 1598 N N . PHE A 1 207 ? 8.837 -6.241 9.408 1.00 94.81 207 PHE A N 1
ATOM 1599 C CA . PHE A 1 207 ? 7.972 -5.270 10.072 1.00 94.81 207 PHE A CA 1
ATOM 1600 C C . PHE A 1 207 ? 6.849 -5.962 10.843 1.00 94.81 207 PHE A C 1
ATOM 1602 O O . PHE A 1 207 ? 6.142 -6.813 10.299 1.00 94.81 207 PHE A O 1
ATOM 1609 N N . GLY A 1 208 ? 6.654 -5.558 12.101 1.00 93.94 208 GLY A N 1
ATOM 1610 C CA . GLY A 1 208 ? 5.586 -6.066 12.962 1.00 93.94 208 GLY A CA 1
ATOM 1611 C C . GLY A 1 208 ? 5.543 -7.599 13.029 1.00 93.94 208 GLY A C 1
ATOM 1612 O O . GLY A 1 208 ? 6.532 -8.258 13.342 1.00 93.94 208 GLY A O 1
ATOM 1613 N N . TRP A 1 209 ? 4.380 -8.179 12.732 1.00 93.56 209 TRP A N 1
ATOM 1614 C CA . TRP A 1 209 ? 4.154 -9.624 12.712 1.00 93.56 209 TRP A CA 1
ATOM 1615 C C . TRP A 1 209 ? 4.173 -10.160 11.279 1.00 93.56 209 TRP A C 1
ATOM 1617 O O . TRP A 1 209 ? 3.128 -10.312 10.648 1.00 93.56 209 TRP A O 1
ATOM 1627 N N . ASN A 1 210 ? 5.366 -10.471 10.766 1.00 93.00 210 ASN A N 1
ATOM 1628 C CA . ASN A 1 210 ? 5.561 -11.007 9.412 1.00 93.00 210 ASN A CA 1
ATOM 1629 C C . ASN A 1 210 ? 5.040 -10.068 8.301 1.00 93.00 210 ASN A C 1
ATOM 1631 O O . ASN A 1 210 ? 4.332 -10.490 7.386 1.00 93.00 210 ASN A O 1
ATOM 1635 N N . GLY A 1 211 ? 5.350 -8.776 8.411 1.00 95.06 211 GLY A N 1
ATOM 1636 C CA . GLY A 1 211 ? 4.878 -7.712 7.526 1.00 95.06 211 GLY A CA 1
ATOM 1637 C C . GLY A 1 211 ? 3.547 -7.093 7.957 1.00 95.06 211 GLY A C 1
ATOM 1638 O O . GLY A 1 211 ? 3.189 -6.040 7.443 1.00 95.06 211 GLY A O 1
ATOM 1639 N N . LEU A 1 212 ? 2.806 -7.695 8.896 1.00 95.94 212 LEU A N 1
ATOM 1640 C CA . LEU A 1 212 ? 1.581 -7.099 9.428 1.00 95.94 212 LEU A CA 1
ATOM 1641 C C . LEU A 1 212 ? 1.910 -6.106 10.548 1.00 95.94 212 LEU A C 1
ATOM 1643 O O . LEU A 1 212 ? 2.428 -6.504 11.591 1.00 95.94 212 LEU A O 1
ATOM 1647 N N . HIS A 1 213 ? 1.547 -4.838 10.393 1.00 97.06 213 HIS A N 1
ATOM 1648 C CA . HIS A 1 213 ? 1.757 -3.830 11.432 1.00 97.06 213 HIS A CA 1
ATOM 1649 C C . HIS A 1 213 ? 0.575 -2.864 11.562 1.00 97.06 213 HIS A C 1
ATOM 1651 O O . HIS A 1 213 ? -0.246 -2.723 10.656 1.00 97.06 213 HIS A O 1
ATOM 1657 N N . LEU A 1 214 ? 0.467 -2.210 12.720 1.00 97.81 214 LEU A N 1
ATOM 1658 C CA . LEU A 1 214 ? -0.674 -1.365 13.075 1.00 97.81 214 LEU A CA 1
ATOM 1659 C C . LEU A 1 214 ? -0.330 0.117 12.934 1.00 97.81 214 LEU A C 1
ATOM 1661 O O . LEU A 1 214 ? 0.722 0.552 13.390 1.00 97.81 214 LEU A O 1
ATOM 1665 N N . GLN A 1 215 ? -1.234 0.890 12.338 1.00 98.25 215 GLN A N 1
ATOM 1666 C CA . GLN A 1 215 ? -1.119 2.341 12.211 1.00 98.25 215 GLN A CA 1
ATOM 1667 C C . GLN A 1 215 ? -2.432 3.013 12.613 1.00 98.25 215 GLN A C 1
ATOM 1669 O O . GLN A 1 215 ? -3.501 2.540 12.215 1.00 98.25 215 GLN A O 1
ATOM 1674 N N . PRO A 1 216 ? -2.406 4.110 13.382 1.00 97.56 216 PRO A N 1
ATOM 1675 C CA . PRO A 1 216 ? -3.624 4.842 13.683 1.00 97.56 216 PRO A CA 1
ATOM 1676 C C . PRO A 1 216 ? -4.121 5.639 12.460 1.00 97.56 216 PRO A C 1
ATOM 1678 O O . PRO A 1 216 ? -3.328 5.942 11.557 1.00 97.56 216 PRO A O 1
ATOM 1681 N N . PRO A 1 217 ? -5.418 5.998 12.414 1.00 97.81 217 PRO A N 1
ATOM 1682 C CA . PRO A 1 217 ? -6.014 6.756 11.319 1.00 97.81 217 PRO A CA 1
ATOM 1683 C C . PRO A 1 217 ? -5.255 8.043 10.995 1.00 97.81 217 PRO A C 1
ATOM 1685 O O . PRO A 1 217 ? -4.988 8.295 9.826 1.00 97.81 217 PRO A O 1
ATOM 1688 N N . GLU A 1 218 ? -4.844 8.812 12.004 1.00 96.94 218 GLU A N 1
ATOM 1689 C CA . GLU A 1 218 ? -4.140 10.086 11.842 1.00 96.94 218 GLU A CA 1
ATOM 1690 C C . GLU A 1 218 ? -2.750 9.919 11.205 1.00 96.94 218 GLU A C 1
ATOM 1692 O O . GLU A 1 218 ? -2.365 10.687 10.320 1.00 96.94 218 GLU A O 1
ATOM 1697 N N . ALA A 1 219 ? -1.997 8.883 11.590 1.00 97.62 219 ALA A N 1
ATOM 1698 C CA . ALA A 1 219 ? -0.688 8.596 11.002 1.00 97.62 219 ALA A CA 1
ATOM 1699 C C . ALA A 1 219 ? -0.838 8.141 9.549 1.00 97.62 219 ALA A C 1
ATOM 1701 O O . ALA A 1 219 ? -0.125 8.618 8.666 1.00 97.62 219 ALA A O 1
ATOM 1702 N N . LEU A 1 220 ? -1.802 7.254 9.290 1.00 98.31 220 LEU A N 1
ATOM 1703 C CA . LEU A 1 220 ? -2.066 6.735 7.954 1.00 98.31 220 LEU A CA 1
ATOM 1704 C C . LEU A 1 220 ? -2.596 7.824 7.015 1.00 98.31 220 LEU A C 1
ATOM 1706 O O . LEU A 1 220 ? -2.165 7.912 5.866 1.00 98.31 220 LEU A O 1
ATOM 1710 N N . ALA A 1 221 ? -3.469 8.698 7.516 1.00 98.38 221 ALA A N 1
ATOM 1711 C CA . ALA A 1 221 ? -3.992 9.831 6.771 1.00 98.38 221 ALA A CA 1
ATOM 1712 C C . ALA A 1 221 ? -2.884 10.811 6.385 1.00 98.38 221 ALA A C 1
ATOM 1714 O O . ALA A 1 221 ? -2.792 11.197 5.221 1.00 98.38 221 ALA A O 1
ATOM 1715 N N . ARG A 1 222 ? -1.986 11.154 7.318 1.00 98.06 222 ARG A N 1
ATOM 1716 C CA . ARG A 1 222 ? -0.806 11.977 7.009 1.00 98.06 222 ARG A CA 1
ATOM 1717 C C . ARG A 1 222 ? 0.142 11.289 6.033 1.00 98.06 222 ARG A C 1
ATOM 1719 O O . ARG A 1 222 ? 0.670 11.953 5.146 1.00 98.06 222 ARG A O 1
ATOM 1726 N N . ALA A 1 223 ? 0.325 9.976 6.155 1.00 98.31 223 ALA A N 1
ATOM 1727 C CA . ALA A 1 223 ? 1.166 9.203 5.248 1.00 98.31 223 ALA A CA 1
ATOM 1728 C C . ALA A 1 223 ? 0.632 9.187 3.806 1.00 98.31 223 ALA A C 1
ATOM 1730 O O . ALA A 1 223 ? 1.426 9.197 2.865 1.00 98.31 223 ALA A O 1
ATOM 1731 N N . LEU A 1 224 ? -0.692 9.194 3.628 1.00 98.44 224 LEU A N 1
ATOM 1732 C CA . LEU A 1 224 ? -1.350 9.322 2.325 1.00 98.44 224 LEU A CA 1
ATOM 1733 C C . LEU A 1 224 ? -1.346 10.770 1.812 1.00 98.44 224 LEU A C 1
ATOM 1735 O O . LEU A 1 224 ? -1.070 10.997 0.637 1.00 98.44 224 LEU A O 1
ATOM 1739 N N . ALA A 1 225 ? -1.624 11.744 2.685 1.00 97.56 225 ALA A N 1
ATOM 1740 C CA . ALA A 1 225 ? -1.704 13.164 2.337 1.00 97.56 225 ALA A CA 1
ATOM 1741 C C . ALA A 1 225 ? -0.345 13.776 1.973 1.00 97.56 225 ALA A C 1
ATOM 1743 O O . ALA A 1 225 ? -0.283 14.613 1.081 1.00 97.56 225 ALA A O 1
ATOM 1744 N N . ARG A 1 226 ? 0.723 13.367 2.674 1.00 97.06 226 ARG A N 1
ATOM 1745 C CA . ARG A 1 226 ? 2.091 13.894 2.534 1.00 97.06 226 ARG A CA 1
ATOM 1746 C C . ARG A 1 226 ? 2.168 15.434 2.602 1.00 97.06 226 ARG A C 1
ATOM 1748 O O . ARG A 1 226 ? 2.764 16.048 1.727 1.00 97.06 226 ARG A O 1
ATOM 1755 N N . PRO A 1 227 ? 1.605 16.075 3.643 1.00 94.88 227 PRO A N 1
ATOM 1756 C CA . PRO A 1 227 ? 1.360 17.524 3.663 1.00 94.88 227 PRO A CA 1
ATOM 1757 C C . PRO A 1 227 ? 2.617 18.407 3.571 1.00 94.88 227 PRO A C 1
ATOM 1759 O O . PRO A 1 227 ? 2.493 19.591 3.277 1.00 94.88 227 PRO A O 1
ATOM 1762 N N . ASP A 1 228 ? 3.804 17.849 3.824 1.00 94.19 228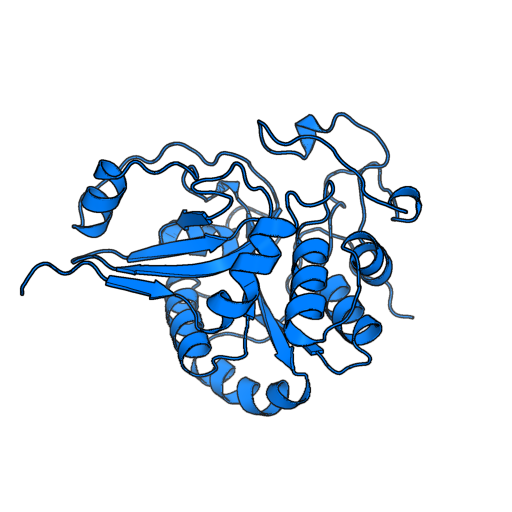 ASP A N 1
ATOM 1763 C CA . ASP A 1 228 ? 5.079 18.577 3.856 1.00 94.19 228 ASP A CA 1
ATOM 1764 C C . ASP A 1 228 ? 6.019 18.174 2.704 1.00 94.19 228 ASP A C 1
ATOM 1766 O O . ASP A 1 228 ? 7.233 18.351 2.809 1.00 94.19 228 ASP A O 1
ATOM 1770 N N . LEU A 1 229 ? 5.489 17.539 1.655 1.00 93.94 229 LEU A N 1
ATOM 1771 C CA . LEU A 1 229 ? 6.252 17.033 0.516 1.00 93.94 229 LEU A CA 1
ATOM 1772 C C . LEU A 1 229 ? 5.634 17.517 -0.798 1.00 93.94 229 LEU A C 1
ATOM 1774 O O . LEU A 1 229 ? 4.418 17.633 -0.913 1.00 93.94 229 LEU A O 1
ATOM 1778 N N . ASP A 1 230 ? 6.469 17.680 -1.824 1.00 92.81 230 ASP A N 1
ATOM 1779 C CA . ASP A 1 230 ? 6.020 18.016 -3.186 1.00 92.81 230 ASP A CA 1
ATOM 1780 C C . ASP A 1 230 ? 5.402 16.815 -3.929 1.00 92.81 230 ASP A C 1
ATOM 1782 O O . ASP A 1 230 ? 4.944 16.928 -5.066 1.00 92.81 230 ASP A O 1
ATOM 1786 N N . THR A 1 231 ? 5.385 15.644 -3.285 1.00 93.81 231 THR A N 1
ATOM 1787 C CA . THR A 1 231 ? 4.770 14.420 -3.801 1.00 93.81 231 THR A CA 1
ATOM 1788 C C . THR A 1 231 ? 3.500 14.100 -3.033 1.00 93.81 231 THR A C 1
ATOM 1790 O O . THR A 1 231 ? 3.406 14.319 -1.827 1.00 93.81 231 THR A O 1
ATOM 1793 N N . ALA A 1 232 ? 2.537 13.498 -3.719 1.00 94.19 232 ALA A N 1
ATOM 1794 C CA . ALA A 1 232 ? 1.287 13.034 -3.145 1.00 94.19 232 ALA A CA 1
ATOM 1795 C C . ALA A 1 232 ? 1.272 11.505 -3.012 1.00 94.19 232 ALA A C 1
ATOM 1797 O O . ALA A 1 232 ? 1.960 10.781 -3.735 1.00 94.19 232 ALA A O 1
ATOM 1798 N N . GLY A 1 233 ? 0.483 11.014 -2.060 1.00 97.00 233 GLY A N 1
ATOM 1799 C CA . GLY A 1 233 ? 0.101 9.612 -1.960 1.00 97.00 233 GLY A CA 1
ATOM 1800 C C . GLY A 1 233 ? -1.343 9.386 -2.397 1.00 97.00 233 GLY A C 1
ATOM 1801 O O . GLY A 1 233 ? -2.034 10.292 -2.870 1.00 97.00 233 GLY A O 1
ATOM 1802 N N . GLY A 1 234 ? -1.810 8.156 -2.213 1.00 98.25 234 GLY A N 1
ATOM 1803 C CA . GLY A 1 234 ? -3.175 7.785 -2.555 1.00 98.25 234 GLY A CA 1
ATOM 1804 C C . GLY A 1 234 ? -3.459 6.309 -2.364 1.00 98.25 234 GLY A C 1
ATOM 1805 O O . GLY A 1 234 ? -2.659 5.573 -1.784 1.00 98.25 234 GLY A O 1
ATOM 1806 N N . VAL A 1 235 ? -4.620 5.877 -2.843 1.00 98.75 235 VAL A N 1
ATOM 1807 C CA . VAL A 1 235 ? -5.045 4.476 -2.778 1.00 98.75 235 VAL A CA 1
ATOM 1808 C C . VAL A 1 235 ? -5.298 3.964 -4.183 1.00 98.75 235 VAL A C 1
ATOM 1810 O O . VAL A 1 235 ? -6.095 4.538 -4.909 1.00 98.75 235 VAL A O 1
ATOM 1813 N N . ALA A 1 236 ? -4.653 2.872 -4.574 1.00 98.62 236 ALA A N 1
ATOM 1814 C CA . ALA A 1 236 ? -4.974 2.149 -5.793 1.00 98.62 236 ALA A CA 1
ATOM 1815 C C . ALA A 1 236 ? -5.910 0.991 -5.442 1.00 98.62 236 ALA A C 1
ATOM 1817 O O . ALA A 1 236 ? -5.528 0.084 -4.702 1.00 98.62 236 ALA A O 1
ATOM 1818 N N . LEU A 1 237 ? -7.136 1.013 -5.961 1.00 98.50 237 LEU A N 1
ATOM 1819 C CA . LEU A 1 237 ? -8.045 -0.121 -5.841 1.00 98.50 237 LEU A CA 1
ATOM 1820 C C . LEU A 1 237 ? -7.795 -1.108 -6.975 1.00 98.50 237 LEU A C 1
ATOM 1822 O O . LEU A 1 237 ? -8.049 -0.790 -8.135 1.00 98.50 237 LEU A O 1
ATOM 1826 N N . PHE A 1 238 ? -7.343 -2.308 -6.638 1.00 98.56 238 PHE A N 1
ATOM 1827 C CA . PHE A 1 238 ? -7.292 -3.428 -7.568 1.00 98.56 238 PHE A CA 1
ATOM 1828 C C . PHE A 1 238 ? -8.644 -4.135 -7.628 1.00 98.56 238 PHE A C 1
ATOM 1830 O O . PHE A 1 238 ? -9.239 -4.420 -6.587 1.00 98.56 238 PHE A O 1
ATOM 1837 N N . MET A 1 239 ? -9.120 -4.425 -8.838 1.00 97.94 239 MET A N 1
ATOM 1838 C CA . MET A 1 239 ? -10.383 -5.129 -9.082 1.00 97.94 239 MET A CA 1
ATOM 1839 C C . MET A 1 239 ? -10.416 -5.744 -10.484 1.00 97.94 239 MET A C 1
ATOM 1841 O O . MET A 1 239 ? -9.597 -5.401 -11.344 1.00 97.94 239 MET A O 1
ATOM 1845 N N . ALA A 1 240 ? -11.393 -6.619 -10.737 1.00 97.88 240 ALA A N 1
ATOM 1846 C CA . ALA A 1 240 ? -11.687 -7.061 -12.096 1.00 97.88 240 ALA A CA 1
ATOM 1847 C C . ALA A 1 240 ? -12.235 -5.885 -12.921 1.00 97.88 240 ALA A C 1
ATOM 1849 O O . ALA A 1 240 ? -13.095 -5.141 -12.449 1.00 97.88 240 ALA A O 1
ATOM 1850 N N . ALA A 1 241 ? -11.771 -5.722 -14.161 1.00 97.94 241 ALA A N 1
ATOM 1851 C CA . ALA A 1 241 ? -12.039 -4.521 -14.956 1.00 97.94 241 ALA A CA 1
ATOM 1852 C C . ALA A 1 241 ? -13.539 -4.262 -15.184 1.00 97.94 241 ALA A C 1
ATOM 1854 O O . ALA A 1 241 ? -13.988 -3.121 -15.110 1.00 97.94 241 ALA A O 1
ATOM 1855 N N . HIS A 1 242 ? -14.337 -5.322 -15.355 1.00 96.62 242 HIS A N 1
ATOM 1856 C CA . HIS A 1 242 ? -15.791 -5.222 -15.526 1.00 96.62 242 HIS A CA 1
ATOM 1857 C C . HIS A 1 242 ? -16.528 -4.646 -14.301 1.00 96.62 242 HIS A C 1
ATOM 1859 O O . HIS A 1 242 ? -17.678 -4.235 -14.417 1.00 96.62 242 HIS A O 1
ATOM 1865 N N . GLN A 1 243 ? -15.899 -4.619 -13.119 1.00 96.12 243 GLN A N 1
ATOM 1866 C CA . GLN A 1 243 ? -16.498 -4.059 -11.903 1.00 96.12 243 GLN A CA 1
ATOM 1867 C C . GLN A 1 243 ? -16.332 -2.541 -11.813 1.00 96.12 243 GLN A C 1
ATOM 1869 O O . GLN A 1 243 ? -17.085 -1.901 -11.075 1.00 96.12 243 GLN A O 1
ATOM 1874 N N . LYS A 1 244 ? -15.383 -1.963 -12.563 1.00 96.12 244 LYS A N 1
ATOM 1875 C CA . LYS A 1 244 ? -15.004 -0.550 -12.473 1.00 96.12 244 LYS A CA 1
ATOM 1876 C C . LYS A 1 244 ? -16.219 0.368 -12.587 1.00 96.12 244 LYS A C 1
ATOM 1878 O O . LYS A 1 244 ? -16.508 1.088 -11.638 1.00 96.12 244 LYS A O 1
ATOM 1883 N N . GLU A 1 245 ? -16.976 0.273 -13.679 1.00 94.94 245 GLU A N 1
ATOM 1884 C CA . GLU A 1 245 ? -18.129 1.150 -13.951 1.00 94.94 245 GLU A CA 1
ATOM 1885 C C . GLU A 1 245 ? -19.195 1.097 -12.847 1.00 94.94 245 GLU A C 1
ATOM 1887 O O . GLU A 1 245 ? -19.786 2.115 -12.490 1.00 94.94 245 GLU A O 1
ATOM 1892 N N . SER A 1 246 ? -19.416 -0.078 -12.248 1.00 93.25 246 SER A N 1
ATOM 1893 C CA . SER A 1 246 ? -20.378 -0.232 -11.150 1.00 93.25 246 SER A CA 1
ATOM 1894 C C . SER A 1 246 ? -19.907 0.412 -9.839 1.00 93.25 246 SER A C 1
ATOM 1896 O O . SER A 1 246 ? -20.729 0.814 -9.011 1.00 93.25 246 SER A O 1
ATOM 1898 N N . LEU A 1 247 ? -18.589 0.536 -9.654 1.00 95.75 247 LEU A N 1
ATOM 1899 C CA . LEU A 1 247 ? -17.966 1.033 -8.432 1.00 95.75 247 LEU A CA 1
ATOM 1900 C C . LEU A 1 247 ? -17.795 2.558 -8.433 1.00 95.75 247 LEU A C 1
ATOM 1902 O O . LEU A 1 247 ? -17.906 3.177 -7.372 1.00 95.75 247 LEU A O 1
ATOM 1906 N N . GLU A 1 248 ? -17.569 3.183 -9.593 1.00 96.56 248 GLU A N 1
ATOM 1907 C CA . GLU A 1 248 ? -17.332 4.635 -9.698 1.00 96.56 248 GLU A CA 1
ATOM 1908 C C . GLU A 1 248 ? -18.428 5.486 -9.022 1.00 96.56 248 GLU A C 1
ATOM 1910 O O . GLU A 1 248 ? -18.086 6.387 -8.246 1.00 96.56 248 GLU A O 1
ATOM 1915 N N . PRO A 1 249 ? -19.739 5.189 -9.172 1.00 96.38 249 PRO A N 1
ATOM 1916 C CA . PRO A 1 249 ? -20.781 5.933 -8.467 1.00 96.38 249 PRO A CA 1
ATOM 1917 C C . PRO A 1 249 ? -20.720 5.769 -6.943 1.00 96.38 249 PRO A C 1
ATOM 1919 O O . PRO A 1 249 ? -21.048 6.699 -6.204 1.00 96.38 249 PRO A O 1
ATOM 1922 N N . ALA A 1 250 ? -20.333 4.587 -6.449 1.00 96.81 250 ALA A N 1
ATOM 1923 C CA . ALA A 1 250 ? -20.184 4.340 -5.016 1.00 96.81 250 ALA A CA 1
ATOM 1924 C C . ALA A 1 250 ? -18.981 5.098 -4.440 1.00 96.81 250 ALA A C 1
ATOM 1926 O O . ALA A 1 250 ? -19.090 5.669 -3.355 1.00 96.81 250 ALA A O 1
ATOM 1927 N N . ILE A 1 251 ? -17.883 5.175 -5.198 1.00 97.12 251 ILE A N 1
ATOM 1928 C CA . ILE A 1 251 ? -16.706 5.980 -4.858 1.00 97.12 251 ILE A CA 1
ATOM 1929 C C . ILE A 1 251 ? -17.093 7.458 -4.768 1.00 97.12 251 ILE A C 1
ATOM 1931 O O . ILE A 1 251 ? -16.871 8.074 -3.725 1.00 97.12 251 ILE A O 1
ATOM 1935 N N . GLY A 1 252 ? -17.771 8.000 -5.784 1.00 94.19 252 GLY A N 1
ATOM 1936 C CA . GLY A 1 252 ? -18.205 9.401 -5.795 1.00 94.19 252 GLY A CA 1
ATOM 1937 C C . GLY A 1 252 ? -19.102 9.770 -4.606 1.00 94.19 252 GLY A C 1
ATOM 1938 O O . GLY A 1 252 ? -18.904 10.803 -3.971 1.00 94.19 252 GLY A O 1
ATOM 1939 N N . ARG A 1 253 ? -20.038 8.889 -4.220 1.00 96.00 253 ARG A N 1
ATOM 1940 C CA . ARG A 1 253 ? -20.884 9.088 -3.024 1.00 96.00 253 ARG A CA 1
ATOM 1941 C C . ARG A 1 253 ? -20.123 8.992 -1.702 1.00 96.00 253 ARG A C 1
ATOM 1943 O O . ARG A 1 253 ? -20.607 9.491 -0.691 1.00 96.00 253 ARG A O 1
ATOM 1950 N N . SER A 1 254 ? -18.964 8.342 -1.692 1.00 94.31 254 SER A N 1
ATOM 1951 C CA . SER A 1 254 ? -18.136 8.184 -0.495 1.00 94.31 254 SER A CA 1
ATOM 1952 C C . SER A 1 254 ? -17.216 9.386 -0.236 1.00 94.31 254 SER A C 1
ATOM 1954 O O . SER A 1 254 ? -16.525 9.415 0.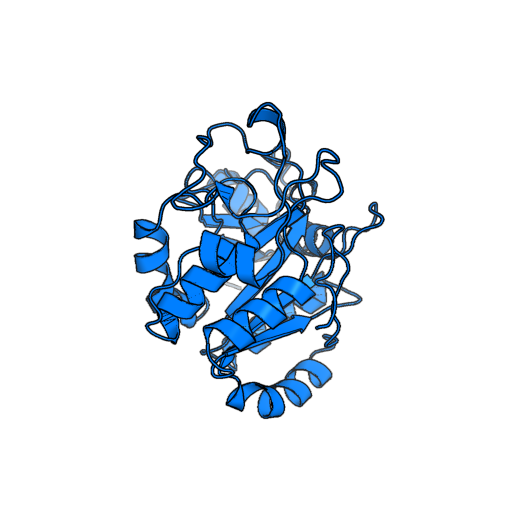779 1.00 94.31 254 SER A O 1
ATOM 1956 N N . GLY A 1 255 ? -17.198 10.381 -1.131 1.00 94.75 255 GLY A N 1
ATOM 1957 C CA . GLY A 1 255 ? -16.337 11.565 -1.023 1.00 94.75 255 GLY A CA 1
ATOM 1958 C C . GLY A 1 255 ? -14.879 11.324 -1.428 1.00 94.75 255 GLY A C 1
ATOM 1959 O O . GLY A 1 255 ? -14.062 12.232 -1.325 1.00 94.75 255 GLY A O 1
ATOM 1960 N N . LEU A 1 256 ? -14.555 10.119 -1.902 1.00 97.69 256 LEU A N 1
ATOM 1961 C CA . LEU A 1 256 ? -13.281 9.806 -2.543 1.00 97.69 256 LEU A CA 1
ATOM 1962 C C . LEU A 1 256 ? -13.324 10.269 -4.006 1.00 97.69 256 LEU A C 1
ATOM 1964 O O . LEU A 1 256 ? -14.358 10.170 -4.672 1.00 97.69 256 LEU A O 1
ATOM 1968 N N . ARG A 1 257 ? -12.195 10.759 -4.520 1.00 97.56 257 ARG A N 1
ATOM 1969 C CA . ARG A 1 257 ? -12.050 11.225 -5.906 1.00 97.56 257 ARG A CA 1
ATOM 1970 C C . ARG A 1 257 ? -11.231 10.222 -6.705 1.00 97.56 257 ARG A C 1
ATOM 1972 O O . ARG A 1 257 ? -10.172 9.809 -6.249 1.00 97.56 257 ARG A O 1
ATOM 1979 N N . ILE A 1 258 ? -11.695 9.861 -7.898 1.00 98.19 258 ILE A N 1
ATOM 1980 C CA . ILE A 1 258 ? -10.911 9.049 -8.835 1.00 98.19 258 ILE A CA 1
ATOM 1981 C C . ILE A 1 258 ? -9.934 9.984 -9.542 1.00 98.19 258 ILE A C 1
ATOM 1983 O O . ILE A 1 258 ? -10.339 10.780 -10.388 1.00 98.19 258 ILE A O 1
ATOM 1987 N N . ALA A 1 259 ? -8.665 9.926 -9.156 1.00 97.31 259 ALA A N 1
ATOM 1988 C CA . ALA A 1 259 ? -7.615 10.756 -9.725 1.00 97.31 259 ALA A CA 1
ATOM 1989 C C . ALA A 1 259 ? -6.243 10.109 -9.486 1.00 97.31 259 ALA A C 1
ATOM 1991 O O . ALA A 1 259 ? -5.989 9.635 -8.373 1.00 97.31 259 ALA A O 1
ATOM 1992 N N . PRO A 1 260 ? -5.346 10.093 -10.491 1.00 96.69 260 PRO A N 1
ATOM 1993 C CA . PRO A 1 260 ? -3.953 9.738 -10.260 1.00 96.69 260 PRO A CA 1
ATOM 1994 C C . PRO A 1 260 ? -3.279 10.774 -9.349 1.00 96.69 260 PRO A C 1
ATOM 1996 O O . PRO A 1 260 ? -3.738 11.909 -9.209 1.00 96.69 260 PRO A O 1
ATOM 1999 N N . TRP A 1 261 ? -2.166 10.376 -8.744 1.00 96.75 261 TRP A N 1
ATOM 2000 C CA . TRP A 1 261 ? -1.302 11.233 -7.940 1.00 96.75 261 TRP A CA 1
ATOM 2001 C C . TRP A 1 261 ? 0.133 11.135 -8.450 1.00 96.75 261 TRP A C 1
ATOM 2003 O O . TRP A 1 261 ? 0.513 10.128 -9.038 1.00 96.75 261 TRP A O 1
ATOM 2013 N N . ASN A 1 262 ? 0.938 12.160 -8.185 1.00 96.00 262 ASN A N 1
ATOM 2014 C CA . ASN A 1 262 ? 2.363 12.131 -8.484 1.00 96.00 262 ASN A CA 1
ATOM 2015 C C . ASN A 1 262 ? 3.143 11.774 -7.213 1.00 96.00 262 ASN A C 1
ATOM 2017 O O . ASN A 1 262 ? 3.201 12.575 -6.281 1.00 96.00 262 ASN A O 1
ATOM 2021 N N . ASN A 1 263 ? 3.738 10.582 -7.168 1.00 94.62 263 ASN A N 1
ATOM 2022 C CA . ASN A 1 263 ? 4.551 10.117 -6.043 1.00 94.62 263 ASN A CA 1
ATOM 2023 C C . ASN A 1 263 ? 6.055 10.409 -6.192 1.00 94.62 263 ASN A C 1
ATOM 2025 O O . ASN A 1 263 ? 6.820 9.919 -5.366 1.00 94.62 263 ASN A O 1
ATOM 2029 N N . GLY A 1 264 ? 6.466 11.175 -7.209 1.00 93.25 264 GLY A N 1
ATOM 2030 C CA . GLY A 1 264 ? 7.862 11.507 -7.525 1.00 93.25 264 GLY A CA 1
ATOM 2031 C C . GLY A 1 264 ? 8.512 10.569 -8.546 1.00 93.25 264 GLY A C 1
ATOM 2032 O O . GLY A 1 264 ? 9.479 10.947 -9.201 1.00 93.25 264 GLY A O 1
ATOM 2033 N N . SER A 1 265 ? 7.955 9.371 -8.741 1.00 93.62 265 SER A N 1
ATOM 2034 C CA . SER A 1 265 ? 8.461 8.413 -9.725 1.00 93.62 265 SER A CA 1
ATOM 2035 C C . SER A 1 265 ? 8.088 8.820 -11.163 1.00 93.62 265 SER A C 1
ATOM 2037 O O . SER A 1 265 ? 7.004 9.366 -11.377 1.00 93.62 265 SER A O 1
ATOM 2039 N N . PRO A 1 266 ? 8.927 8.505 -12.167 1.00 91.44 266 PRO A N 1
ATOM 2040 C CA . PRO A 1 266 ? 8.637 8.778 -13.569 1.00 91.44 266 PRO A CA 1
ATOM 2041 C C . PRO A 1 266 ? 7.318 8.151 -14.035 1.00 91.44 266 PRO A C 1
ATOM 2043 O O . PRO A 1 266 ? 7.031 6.978 -13.773 1.00 91.44 266 PRO A O 1
ATOM 2046 N N . GLU A 1 267 ? 6.518 8.929 -14.760 1.00 91.94 267 GLU A N 1
ATOM 2047 C CA . GLU A 1 267 ? 5.361 8.407 -15.487 1.00 91.94 267 GLU A CA 1
ATOM 2048 C C . GLU A 1 267 ? 5.832 7.658 -16.744 1.00 91.94 267 GLU A C 1
ATOM 2050 O O . GLU A 1 267 ? 6.808 8.078 -17.380 1.00 91.94 267 GLU A O 1
ATOM 2055 N N . PRO A 1 268 ? 5.164 6.558 -17.132 1.00 86.38 268 PRO A N 1
ATOM 2056 C CA . PRO A 1 268 ? 5.465 5.897 -18.389 1.00 86.38 268 PRO A CA 1
ATOM 2057 C C . PRO A 1 268 ? 5.231 6.871 -19.547 1.00 86.38 268 PRO A C 1
ATOM 2059 O O . PRO A 1 268 ? 4.260 7.631 -19.571 1.00 86.38 268 PRO A O 1
ATOM 2062 N N . THR A 1 269 ? 6.126 6.851 -20.533 1.00 73.94 269 THR A N 1
ATOM 2063 C CA . THR A 1 269 ? 5.892 7.594 -21.773 1.00 73.94 269 THR A CA 1
ATOM 2064 C C . THR A 1 269 ? 4.713 6.942 -22.503 1.00 73.94 269 THR A C 1
ATOM 2066 O O . THR A 1 269 ? 4.714 5.714 -22.640 1.00 73.94 269 THR A O 1
ATOM 2069 N N . PRO A 1 270 ? 3.706 7.711 -22.958 1.00 58.88 270 PRO A N 1
ATOM 2070 C CA . PRO A 1 270 ? 2.676 7.169 -23.833 1.00 58.88 270 PRO A CA 1
ATOM 2071 C C . PRO A 1 270 ? 3.333 6.510 -25.059 1.00 58.88 270 PRO A C 1
ATOM 2073 O O . PRO A 1 270 ? 4.351 7.033 -25.526 1.00 58.88 270 PRO A O 1
ATOM 2076 N N . PRO A 1 271 ? 2.803 5.376 -25.546 1.00 52.78 271 PRO A N 1
ATOM 2077 C CA . PRO A 1 271 ? 3.312 4.720 -26.749 1.00 52.78 271 PRO A CA 1
ATOM 2078 C C . PRO A 1 271 ? 3.224 5.612 -27.994 1.00 52.78 271 PRO A C 1
ATOM 2080 O O . PRO A 1 271 ? 2.318 6.477 -28.054 1.00 52.78 271 PRO A O 1
#

Sequence (271 aa):
MKPSLALDYLPFLESLLPLHARAGQQPDNLCGPYWVAMLLRAYGGLSVSAVEVAIAASTMVPREGNPVAWLPLGARSHLGPHYDRISTDPDLDKLGTSIGGLIQATAVLSREQFCLLPLQSDDWEKGLTNLWKLCQGYPAIVPLLNVHTRYFWRSELTPLQTMTYLAGGSITPSPADWQVGHFALLAGRLQGHQNTLYALLDTYPHFGWNGLHLQPPEALARALARPDLDTAGGVALFMAAHQKESLEPAIGRSGLRIAPWNNGSPEPTPP

Foldseek 3Di:
DDWDKDWWWFLLCVQQVVLLLVVAFDAFQQQLLQVLCSLCCSPVVANDDSLLLQLQLLFEDAPDDDSPVRDFPPDDHDQDPPSVNRHYDNDPLQGHGFPLSNQRSSCVSSVQQKGWFWKDFPFQLLVVVLVVVLSNVPRQKWKKWFFFQQLWFAQDDDPVNVQCVLQVHDDDGHTGRDTAGHIWTFTIKIHTPPFIWTWIAGSHLPRHHGRTGTGGSVSSRCRQQVVPDPWHITIIMMHGNVCVVVCVVSCVVSRMDRDTTGRSHDGDDDD